Protein AF-A0A1T3VSG7-F1 (afdb_monomer_lite)

Organism: NCBI:txid1801

Structure (mmCIF, N/CA/C/O backbone):
data_AF-A0A1T3VSG7-F1
#
_entry.id   AF-A0A1T3VSG7-F1
#
loop_
_atom_site.group_PDB
_atom_site.id
_atom_site.type_symbol
_atom_site.label_atom_id
_atom_site.label_alt_id
_atom_site.label_comp_id
_atom_site.label_asym_id
_atom_site.label_entity_id
_atom_site.label_seq_id
_atom_site.pdbx_PDB_ins_code
_atom_site.Cartn_x
_atom_site.Cartn_y
_atom_site.Cartn_z
_atom_site.occupancy
_atom_site.B_iso_or_equiv
_atom_site.auth_seq_id
_atom_site.auth_comp_id
_atom_site.auth_asym_id
_atom_site.auth_atom_id
_atom_site.pdbx_PDB_model_num
ATOM 1 N N . LEU A 1 1 ? -24.287 -5.462 -51.727 1.00 83.75 1 LEU A N 1
ATOM 2 C CA . LEU A 1 1 ? -24.317 -4.410 -50.691 1.00 83.75 1 LEU A CA 1
ATOM 3 C C . LEU A 1 1 ? -25.285 -3.334 -51.156 1.00 83.75 1 LEU A C 1
ATOM 5 O O . LEU A 1 1 ? -25.170 -2.923 -52.308 1.00 83.75 1 LEU A O 1
ATOM 9 N N . HIS A 1 2 ? -26.263 -2.947 -50.340 1.00 95.94 2 HIS A N 1
ATOM 10 C CA . HIS A 1 2 ? -27.203 -1.895 -50.719 1.00 95.94 2 HIS A CA 1
ATOM 11 C C . HIS A 1 2 ? -26.493 -0.526 -50.651 1.00 95.94 2 HIS A C 1
ATOM 13 O O . HIS A 1 2 ? -25.650 -0.338 -49.772 1.00 95.94 2 HIS A O 1
ATOM 19 N N . PRO A 1 3 ? -26.792 0.454 -51.526 1.00 96.06 3 PRO A N 1
ATOM 20 C CA . PRO A 1 3 ? -26.130 1.765 -51.487 1.00 96.06 3 PRO A CA 1
ATOM 21 C C . PRO A 1 3 ? -26.208 2.480 -50.126 1.00 96.06 3 PRO A C 1
ATOM 23 O O . PRO A 1 3 ? -25.284 3.202 -49.760 1.00 96.06 3 PRO A O 1
ATOM 26 N N . ALA A 1 4 ? -27.272 2.243 -49.351 1.00 96.25 4 ALA A N 1
ATOM 27 C CA . ALA A 1 4 ? -27.427 2.793 -48.000 1.00 96.25 4 ALA A CA 1
ATOM 28 C C . ALA A 1 4 ? -26.532 2.123 -46.934 1.00 96.25 4 ALA A C 1
ATOM 30 O O . ALA A 1 4 ? -26.284 2.725 -45.891 1.00 96.25 4 ALA A O 1
ATOM 31 N N . ASP A 1 5 ? -26.008 0.920 -47.191 1.00 97.62 5 ASP A N 1
ATOM 32 C CA . ASP A 1 5 ? -25.156 0.198 -46.234 1.00 97.62 5 ASP A CA 1
ATOM 33 C C . ASP A 1 5 ? -23.711 0.731 -46.239 1.00 97.62 5 ASP A C 1
ATOM 35 O O . ASP A 1 5 ? -22.979 0.567 -45.263 1.00 97.62 5 ASP A O 1
ATOM 39 N N . VAL A 1 6 ? -23.281 1.390 -47.325 1.00 96.62 6 VAL A N 1
ATOM 40 C CA . VAL A 1 6 ? -21.904 1.900 -47.479 1.00 96.62 6 VAL A CA 1
ATOM 41 C C . VAL A 1 6 ? -21.578 3.010 -46.458 1.00 96.62 6 VAL A C 1
ATOM 43 O O . VAL A 1 6 ? -20.556 2.901 -45.768 1.00 96.62 6 VAL A O 1
ATOM 46 N N . PRO A 1 7 ? -22.419 4.056 -46.278 1.00 95.62 7 PRO A N 1
ATOM 47 C CA . PRO A 1 7 ? -22.200 5.063 -45.238 1.00 95.62 7 PRO A CA 1
ATOM 48 C C . PRO A 1 7 ? -22.329 4.494 -43.825 1.00 95.62 7 PRO A C 1
ATOM 50 O O . PRO A 1 7 ? -21.590 4.917 -42.936 1.00 95.62 7 PRO A O 1
ATOM 53 N N . PHE A 1 8 ? -23.228 3.526 -43.618 1.00 97.38 8 PHE A N 1
ATOM 54 C CA . PHE A 1 8 ? -23.375 2.844 -42.334 1.00 97.38 8 PHE A CA 1
ATOM 55 C C . PHE A 1 8 ? -22.079 2.123 -41.941 1.00 97.38 8 PHE A C 1
ATOM 57 O O . PHE A 1 8 ? -21.540 2.397 -40.872 1.00 97.38 8 PHE A O 1
ATOM 64 N N . PHE A 1 9 ? -21.517 1.291 -42.826 1.00 97.56 9 PHE A N 1
ATOM 65 C CA . PHE A 1 9 ? -20.251 0.591 -42.579 1.00 97.56 9 PHE A CA 1
ATOM 66 C C . PHE A 1 9 ? -19.097 1.562 -42.299 1.00 97.56 9 PHE A C 1
ATOM 68 O O . PHE A 1 9 ? -18.376 1.411 -41.316 1.00 97.56 9 PHE A O 1
ATOM 75 N N . THR A 1 10 ? -18.963 2.612 -43.113 1.00 95.31 10 THR A N 1
ATOM 76 C CA . THR A 1 10 ? -17.926 3.636 -42.907 1.00 95.31 10 THR A CA 1
ATOM 77 C C . THR A 1 10 ? -18.092 4.349 -41.561 1.00 95.31 10 THR A C 1
ATOM 79 O O . THR A 1 10 ? -17.101 4.677 -40.914 1.00 95.31 10 THR A O 1
ATOM 82 N N . THR A 1 11 ? -19.332 4.579 -41.120 1.00 96.06 11 THR A N 1
ATOM 83 C CA . THR A 1 11 ? -19.634 5.179 -39.811 1.00 96.06 11 THR A CA 1
ATOM 84 C C . THR A 1 11 ? -19.302 4.223 -38.670 1.00 96.06 11 THR A C 1
ATOM 86 O O . THR A 1 11 ? -18.709 4.654 -37.686 1.00 96.06 11 THR A O 1
ATOM 89 N N . LEU A 1 12 ? -19.591 2.929 -38.830 1.00 97.12 12 LEU A N 1
ATOM 90 C CA . LEU A 1 12 ? -19.218 1.888 -37.872 1.00 97.12 12 LEU A CA 1
ATOM 91 C C . LEU A 1 12 ? -17.694 1.806 -37.694 1.00 97.12 12 LEU A C 1
ATOM 93 O O . LEU A 1 12 ? -17.206 1.725 -36.572 1.00 97.12 12 LEU A O 1
ATOM 97 N N . CYS A 1 13 ? -16.920 1.927 -38.779 1.00 97.25 13 CYS A N 1
ATOM 98 C CA . CYS A 1 13 ? -15.456 2.010 -38.703 1.00 97.25 13 CYS A CA 1
ATOM 99 C C . CYS A 1 13 ? -14.939 3.267 -37.971 1.00 97.25 13 CYS A C 1
ATOM 101 O O . CYS A 1 13 ? -13.760 3.311 -37.624 1.00 97.25 13 CYS A O 1
ATOM 103 N N . LYS A 1 14 ? -15.781 4.294 -37.762 1.00 94.62 14 LYS A N 1
ATOM 104 C CA . LYS A 1 14 ? -15.458 5.524 -37.009 1.00 94.62 14 LYS A CA 1
ATOM 105 C C . LYS A 1 14 ? -15.924 5.482 -35.548 1.00 94.62 14 LYS A C 1
ATOM 107 O O . LYS A 1 14 ? -15.628 6.424 -34.813 1.00 94.62 14 LYS A O 1
ATOM 112 N N . THR A 1 15 ? -16.677 4.462 -35.130 1.00 95.69 15 THR A N 1
ATOM 113 C CA . THR A 1 15 ? -17.198 4.353 -33.760 1.00 95.69 15 THR A CA 1
ATOM 114 C C . THR A 1 15 ? -16.042 4.282 -32.744 1.00 95.69 15 THR A C 1
ATOM 116 O O . THR A 1 15 ? -15.017 3.670 -33.049 1.00 95.69 15 THR A O 1
ATOM 119 N N . PRO A 1 16 ? -16.163 4.904 -31.552 1.00 94.19 16 PRO A N 1
ATOM 120 C CA . PRO A 1 16 ? -15.128 4.841 -30.520 1.00 94.19 16 PRO A CA 1
ATOM 121 C C . PRO A 1 16 ? -14.727 3.400 -30.171 1.00 94.19 16 PRO A C 1
ATOM 123 O O . PRO A 1 16 ? -15.585 2.553 -29.935 1.00 94.19 16 PRO A O 1
ATOM 126 N N . GLY A 1 17 ? -13.422 3.131 -30.136 1.00 94.88 17 GLY A N 1
ATOM 127 C CA . GLY A 1 17 ? -12.854 1.803 -29.904 1.00 94.88 17 GLY A CA 1
ATOM 128 C C . GLY A 1 17 ? -11.454 1.680 -30.508 1.00 94.88 17 GLY A C 1
ATOM 129 O O . GLY A 1 17 ? -10.842 2.685 -30.881 1.00 94.88 17 GLY A O 1
ATOM 130 N N . LYS A 1 18 ? -10.947 0.446 -30.626 1.00 96.19 18 LYS A N 1
ATOM 131 C CA . LYS A 1 18 ? -9.700 0.184 -31.360 1.00 96.19 18 LYS A CA 1
ATOM 132 C C . LYS A 1 18 ? -9.927 0.443 -32.861 1.00 96.19 18 LYS A C 1
ATOM 134 O O . LYS A 1 18 ? -10.884 -0.109 -33.409 1.00 96.19 18 LYS A O 1
ATOM 139 N N . PRO A 1 19 ? -9.082 1.244 -33.537 1.00 96.75 19 PRO A N 1
ATOM 140 C CA . PRO A 1 19 ? -9.225 1.504 -34.967 1.00 96.75 19 PRO A CA 1
ATOM 141 C C . PRO A 1 19 ? -9.235 0.228 -35.819 1.00 96.75 19 PRO A C 1
ATOM 143 O O . PRO A 1 19 ? -8.577 -0.765 -35.500 1.00 96.75 19 PRO A O 1
ATOM 146 N N . VAL A 1 20 ? -9.982 0.261 -36.927 1.00 97.38 20 VAL A N 1
ATOM 147 C CA . VAL A 1 20 ? -10.035 -0.852 -37.883 1.00 97.38 20 VAL A CA 1
ATOM 148 C C . VAL A 1 20 ? -8.676 -1.084 -38.552 1.00 97.38 20 VAL A C 1
ATOM 150 O O . VAL A 1 20 ? -7.924 -0.153 -38.816 1.00 97.38 20 VAL A O 1
ATOM 153 N N . ASN A 1 21 ? -8.378 -2.340 -38.880 1.00 97.56 21 ASN A N 1
ATOM 154 C CA . ASN A 1 21 ? -7.089 -2.767 -39.439 1.00 97.56 21 ASN A CA 1
ATOM 155 C C . ASN A 1 21 ? -6.998 -2.615 -40.979 1.00 97.56 21 ASN A C 1
ATOM 157 O O . ASN A 1 21 ? -6.275 -3.352 -41.644 1.00 97.56 21 ASN A O 1
ATOM 161 N N . PHE A 1 22 ? -7.791 -1.722 -41.570 1.00 97.62 22 PHE A N 1
ATOM 162 C CA . PHE A 1 22 ? -7.835 -1.470 -43.012 1.00 97.62 22 PHE A CA 1
ATOM 163 C C . PHE A 1 22 ? -8.342 -0.053 -43.292 1.00 97.62 22 PHE A C 1
ATOM 165 O O . PHE A 1 22 ? -8.931 0.590 -42.427 1.00 97.62 22 PHE A O 1
ATOM 172 N N . VAL A 1 23 ? -8.147 0.430 -44.520 1.00 98.00 23 VAL A N 1
ATOM 173 C CA . VAL A 1 23 ? -8.688 1.718 -44.974 1.00 98.00 23 VAL A CA 1
ATOM 174 C C . VAL A 1 23 ? -10.065 1.477 -45.607 1.00 98.00 23 VAL A C 1
ATOM 176 O O . VAL A 1 23 ? -10.121 0.895 -46.691 1.00 98.00 23 VAL A O 1
ATOM 179 N N . PRO A 1 24 ? -11.181 1.884 -44.964 1.00 97.25 24 PRO A N 1
ATOM 180 C CA . PRO A 1 24 ? -12.526 1.579 -45.463 1.00 97.25 24 PRO A CA 1
ATOM 181 C C . PRO A 1 24 ? -12.918 2.423 -46.683 1.00 97.25 24 PRO A C 1
ATOM 183 O O . PRO A 1 24 ? -13.755 2.004 -47.479 1.00 97.25 24 PRO A O 1
ATOM 186 N N . VAL A 1 25 ? -12.335 3.618 -46.826 1.00 97.25 25 VAL A N 1
ATOM 187 C CA . VAL A 1 25 ? -12.648 4.576 -47.891 1.00 97.25 25 VAL A CA 1
ATOM 188 C C . VAL A 1 25 ? -11.420 5.420 -48.234 1.00 97.25 25 VAL A C 1
ATOM 190 O O . VAL A 1 25 ? -10.634 5.780 -47.358 1.00 97.25 25 VAL A O 1
ATOM 193 N N . ILE A 1 26 ? -11.261 5.751 -49.516 1.00 97.88 26 ILE A N 1
ATOM 194 C CA . ILE A 1 26 ? -10.290 6.745 -49.980 1.00 97.88 26 ILE A CA 1
ATOM 195 C C . ILE A 1 26 ? -11.011 8.093 -50.045 1.00 97.88 26 ILE A C 1
ATOM 197 O O . ILE A 1 26 ? -11.773 8.358 -50.972 1.00 97.88 26 ILE A O 1
ATOM 201 N N . ASP A 1 27 ? -10.792 8.932 -49.037 1.00 96.44 27 ASP A N 1
ATOM 202 C CA . ASP A 1 27 ? -11.373 10.269 -48.918 1.00 96.44 27 ASP A CA 1
ATOM 203 C C . ASP A 1 27 ? -10.331 11.285 -48.406 1.00 96.44 27 ASP A C 1
ATOM 205 O O . ASP A 1 27 ? -9.131 11.004 -48.329 1.00 96.44 27 ASP A O 1
ATOM 209 N N . LYS A 1 28 ? -10.785 12.489 -48.039 1.00 97.31 28 LYS A N 1
ATOM 210 C CA . LYS A 1 28 ? -9.932 13.533 -47.445 1.00 97.31 28 LYS A CA 1
ATOM 211 C C . LYS A 1 28 ? -9.238 13.099 -46.142 1.00 97.31 28 LYS A C 1
ATOM 213 O O . LYS A 1 28 ? -8.249 13.717 -45.757 1.00 97.31 28 LYS A O 1
ATOM 218 N N . ASP A 1 29 ? -9.728 12.043 -45.491 1.00 96.19 29 ASP A N 1
ATOM 219 C CA . ASP A 1 29 ? -9.225 11.512 -44.227 1.00 96.19 29 ASP A CA 1
ATOM 220 C C . ASP A 1 29 ? -8.313 10.282 -44.433 1.00 96.19 29 ASP A C 1
ATOM 222 O O . ASP A 1 29 ? -7.875 9.680 -43.455 1.00 96.19 29 ASP A O 1
ATOM 226 N N . VAL A 1 30 ? -7.948 9.913 -45.671 1.00 97.31 30 VAL A N 1
ATOM 227 C CA . VAL A 1 30 ? -7.138 8.709 -45.977 1.00 97.31 30 VAL A CA 1
ATOM 228 C C . VAL A 1 30 ? -5.843 8.605 -45.161 1.00 97.31 30 VAL A C 1
ATOM 230 O O . VAL A 1 30 ? -5.485 7.527 -44.688 1.00 97.31 30 VAL A O 1
ATOM 233 N N . ARG A 1 31 ? -5.157 9.729 -44.910 1.00 97.50 31 ARG A N 1
ATOM 234 C CA . ARG A 1 31 ? -3.959 9.754 -44.053 1.00 97.50 31 ARG A CA 1
ATOM 235 C C . ARG A 1 31 ? -4.292 9.368 -42.614 1.00 97.50 31 ARG A C 1
ATOM 237 O O . ARG A 1 31 ? -3.507 8.664 -41.986 1.00 97.50 31 ARG A O 1
ATOM 244 N N . ARG A 1 32 ? -5.421 9.854 -42.092 1.00 95.62 32 ARG A N 1
ATOM 245 C CA . ARG A 1 32 ? -5.896 9.537 -40.744 1.00 95.62 32 ARG A CA 1
ATOM 246 C C . ARG A 1 32 ? -6.232 8.055 -40.653 1.00 95.62 32 ARG A C 1
ATOM 248 O O . ARG A 1 32 ? -5.773 7.418 -39.720 1.00 95.62 32 ARG A O 1
ATOM 255 N N . TRP A 1 33 ? -6.940 7.509 -41.639 1.00 97.25 33 TRP A N 1
ATOM 256 C CA . TRP A 1 33 ? -7.240 6.079 -41.705 1.00 97.25 33 TRP A CA 1
ATOM 257 C C . TRP A 1 33 ? -5.981 5.214 -41.710 1.00 97.25 33 TRP A C 1
ATOM 259 O O . TRP A 1 33 ? -5.875 4.287 -40.919 1.00 97.25 33 TRP A O 1
ATOM 269 N N . TRP A 1 34 ? -5.008 5.552 -42.555 1.00 97.44 34 TRP A N 1
ATOM 270 C CA . TRP A 1 34 ? -3.779 4.774 -42.700 1.00 97.44 34 TRP A CA 1
ATOM 271 C C . TRP A 1 34 ? -2.850 4.846 -41.480 1.00 97.44 34 TRP A C 1
ATOM 273 O O . TRP A 1 34 ? -2.226 3.858 -41.112 1.00 97.44 34 TRP A O 1
ATOM 283 N N . ARG A 1 35 ? -2.704 6.028 -40.867 1.00 96.81 35 ARG A N 1
ATOM 284 C CA . ARG A 1 35 ? -1.766 6.249 -39.748 1.00 96.81 35 ARG A CA 1
ATOM 285 C C . ARG A 1 35 ? -2.369 5.960 -38.371 1.00 96.81 35 ARG A C 1
ATOM 287 O O . ARG A 1 35 ? -1.642 6.022 -37.385 1.00 96.81 35 ARG A O 1
ATOM 294 N N . SER A 1 36 ? -3.672 5.707 -38.283 1.00 95.50 36 SER A N 1
ATOM 295 C CA . SER A 1 36 ? -4.339 5.438 -37.010 1.00 95.50 36 SER A CA 1
ATOM 296 C C . SER A 1 36 ? -3.917 4.074 -36.461 1.00 95.50 36 SER A C 1
ATOM 298 O O . SER A 1 36 ? -4.140 3.064 -37.115 1.00 95.50 36 SER A O 1
ATOM 300 N N . ASP A 1 37 ? -3.348 4.054 -35.252 1.00 96.38 37 ASP A N 1
ATOM 301 C CA . ASP A 1 37 ? -2.970 2.832 -34.515 1.00 96.38 37 ASP A CA 1
ATOM 302 C C . ASP A 1 37 ? -2.116 1.835 -35.335 1.00 96.38 37 ASP A C 1
ATOM 304 O O . ASP A 1 37 ? -2.392 0.637 -35.420 1.00 96.38 37 ASP A O 1
ATOM 308 N N . SER A 1 38 ? -1.068 2.353 -35.984 1.00 97.25 38 SER A N 1
ATOM 309 C CA . SER A 1 38 ? -0.221 1.601 -36.923 1.00 97.25 38 SER A CA 1
ATOM 310 C C . SER A 1 38 ? 1.052 0.997 -36.305 1.00 97.25 38 SER A C 1
ATOM 312 O O . SER A 1 38 ? 1.996 0.735 -37.048 1.00 97.25 38 SER A O 1
ATOM 314 N N . LEU A 1 39 ? 1.143 0.874 -34.972 1.00 97.94 39 LEU A N 1
ATOM 315 C CA . LEU A 1 39 ? 2.386 0.471 -34.281 1.00 97.94 39 LEU A CA 1
ATOM 316 C C . LEU A 1 39 ? 2.362 -0.945 -33.702 1.00 97.94 39 LEU A C 1
ATOM 318 O O . LEU A 1 39 ? 3.387 -1.621 -33.698 1.00 97.94 39 LEU A O 1
ATOM 322 N N . TRP A 1 40 ? 1.211 -1.418 -33.225 1.00 97.62 40 TRP A N 1
ATOM 323 C CA . TRP A 1 40 ? 1.122 -2.714 -32.542 1.00 97.62 40 TRP A CA 1
ATOM 324 C C . TRP A 1 40 ? 1.414 -3.901 -33.474 1.00 97.62 40 TRP A C 1
ATOM 326 O O . TRP A 1 40 ? 1.799 -4.970 -33.010 1.00 97.62 40 TRP A O 1
ATOM 336 N N . GLN A 1 41 ? 1.264 -3.719 -34.788 1.00 98.00 41 GLN A N 1
ATOM 337 C CA . GLN A 1 41 ? 1.479 -4.751 -35.801 1.00 98.00 41 GLN A CA 1
ATOM 338 C C . GLN A 1 41 ? 2.936 -5.234 -35.840 1.00 98.00 41 GLN A C 1
ATOM 340 O O . GLN A 1 41 ? 3.175 -6.380 -36.199 1.00 98.00 41 GLN A O 1
ATOM 345 N N . ALA A 1 42 ? 3.903 -4.402 -35.434 1.00 97.81 42 ALA A N 1
ATOM 346 C CA . ALA A 1 42 ? 5.313 -4.794 -35.360 1.00 97.81 42 ALA A CA 1
ATOM 347 C C . ALA A 1 42 ? 5.596 -5.860 -34.279 1.00 97.81 42 ALA A C 1
ATOM 349 O O . ALA A 1 42 ? 6.675 -6.443 -34.269 1.00 97.81 42 ALA A O 1
ATOM 350 N N . HIS A 1 43 ? 4.636 -6.119 -33.383 1.00 97.44 43 HIS A N 1
ATOM 351 C CA . HIS A 1 43 ? 4.734 -7.102 -32.300 1.00 97.44 43 HIS A CA 1
ATOM 352 C C . HIS A 1 43 ? 3.953 -8.397 -32.603 1.00 97.44 43 HIS A C 1
ATOM 354 O O . HIS A 1 43 ? 3.857 -9.269 -31.743 1.00 97.44 43 HIS A O 1
ATOM 360 N N . ASP A 1 44 ? 3.369 -8.530 -33.799 1.00 97.19 44 ASP A N 1
ATOM 361 C CA . ASP A 1 44 ? 2.550 -9.678 -34.195 1.00 97.19 44 ASP A CA 1
ATOM 362 C C . ASP A 1 44 ? 3.166 -10.376 -35.417 1.00 97.19 44 ASP A C 1
ATOM 364 O O . ASP A 1 44 ? 3.244 -9.812 -36.510 1.00 97.19 44 ASP A O 1
ATOM 368 N N . ALA A 1 45 ? 3.577 -11.634 -35.235 1.00 96.31 45 ALA A N 1
ATOM 369 C CA . ALA A 1 45 ? 4.279 -12.432 -36.242 1.00 96.31 45 ALA A CA 1
ATOM 370 C C . ALA A 1 45 ? 3.451 -12.736 -37.506 1.00 96.31 45 ALA A C 1
ATOM 372 O O . ALA A 1 45 ? 3.987 -13.263 -38.480 1.00 96.31 45 ALA A O 1
ATOM 373 N N . ARG A 1 46 ? 2.146 -12.430 -37.517 1.00 97.25 46 ARG A N 1
ATOM 374 C CA . ARG A 1 46 ? 1.282 -12.663 -38.685 1.00 97.25 46 ARG A CA 1
ATOM 375 C C . ARG A 1 46 ? 1.542 -11.714 -39.861 1.00 97.25 46 ARG A C 1
ATOM 377 O O . ARG A 1 46 ? 1.086 -12.001 -40.966 1.00 97.25 46 ARG A O 1
ATOM 384 N N . TYR A 1 47 ? 2.200 -10.577 -39.630 1.00 97.31 47 TYR A N 1
ATOM 385 C CA . TYR A 1 47 ? 2.541 -9.605 -40.671 1.00 97.31 47 TYR A CA 1
ATOM 386 C C . TYR A 1 47 ? 3.991 -9.763 -41.118 1.00 97.31 47 TYR A C 1
ATOM 388 O O . TYR A 1 47 ? 4.871 -10.088 -40.324 1.00 97.31 47 TYR A O 1
ATOM 396 N N . THR A 1 48 ? 4.270 -9.468 -42.387 1.00 97.69 48 THR A N 1
ATOM 397 C CA . THR A 1 48 ? 5.660 -9.366 -42.850 1.00 97.69 48 THR A CA 1
ATOM 398 C C . THR A 1 48 ? 6.271 -8.038 -42.403 1.00 97.69 48 THR A C 1
ATOM 400 O O . THR A 1 48 ? 5.565 -7.028 -42.371 1.00 97.69 48 THR A O 1
ATOM 403 N N . ALA A 1 49 ? 7.587 -7.996 -42.173 1.00 97.00 49 ALA A N 1
ATOM 404 C CA . ALA A 1 49 ? 8.294 -6.774 -41.772 1.00 97.00 49 ALA A CA 1
ATOM 405 C C . ALA A 1 49 ? 8.090 -5.587 -42.743 1.00 97.00 49 ALA A C 1
ATOM 407 O O . ALA A 1 49 ? 8.019 -4.444 -42.302 1.00 97.00 49 ALA A O 1
ATOM 408 N N . ASP A 1 50 ? 7.895 -5.851 -44.041 1.00 97.81 50 ASP A N 1
ATOM 409 C CA . ASP A 1 50 ? 7.690 -4.813 -45.068 1.00 97.81 50 ASP A CA 1
ATOM 410 C C . ASP A 1 50 ? 6.286 -4.177 -45.051 1.00 97.81 50 ASP A C 1
ATOM 412 O O . ASP A 1 50 ? 6.033 -3.188 -45.739 1.00 97.81 50 ASP A O 1
ATOM 416 N N . GLN A 1 51 ? 5.348 -4.741 -44.285 1.00 96.38 51 GLN A N 1
ATOM 417 C CA . GLN A 1 51 ? 3.963 -4.260 -44.194 1.00 96.38 51 GLN A CA 1
ATOM 418 C C . GLN A 1 51 ? 3.722 -3.348 -42.989 1.00 96.38 51 GLN A C 1
ATOM 420 O O . GLN A 1 51 ? 2.673 -2.706 -42.911 1.00 96.38 51 GLN A O 1
ATOM 425 N N . VAL A 1 52 ? 4.650 -3.311 -42.033 1.00 97.94 52 VAL A N 1
ATOM 426 C CA . VAL A 1 52 ? 4.437 -2.684 -40.726 1.00 97.94 52 VAL A CA 1
ATOM 427 C C . VAL A 1 52 ? 5.240 -1.398 -40.580 1.00 97.94 52 VAL A C 1
ATOM 429 O O . VAL A 1 52 ? 6.299 -1.218 -41.176 1.00 97.94 52 VAL A O 1
ATOM 432 N N . CYS A 1 53 ? 4.731 -0.472 -39.768 1.00 97.94 53 CYS A N 1
ATOM 433 C CA . CYS A 1 53 ? 5.488 0.716 -39.394 1.00 97.94 53 CYS A CA 1
ATOM 434 C C . CYS A 1 53 ? 6.360 0.398 -38.171 1.00 97.94 53 CYS A C 1
ATOM 436 O O . CYS A 1 53 ? 5.834 0.080 -37.108 1.00 97.94 53 CYS A O 1
ATOM 438 N N . VAL A 1 54 ? 7.678 0.550 -38.306 1.00 97.75 54 VAL A N 1
ATOM 439 C CA . VAL A 1 54 ? 8.659 0.462 -37.209 1.00 97.75 54 VAL A CA 1
ATOM 440 C C . VAL A 1 54 ? 9.325 1.830 -37.044 1.00 97.75 54 VAL A C 1
ATOM 442 O O . VAL A 1 54 ? 9.521 2.540 -38.032 1.00 97.75 54 VAL A O 1
ATOM 445 N N . ILE A 1 55 ? 9.661 2.227 -35.811 1.00 97.38 55 ILE A N 1
ATOM 446 C CA . ILE A 1 55 ? 10.211 3.561 -35.508 1.00 97.38 55 ILE A CA 1
ATOM 447 C C . ILE A 1 55 ? 11.612 3.449 -34.871 1.00 97.38 55 ILE A C 1
ATOM 449 O O . ILE A 1 55 ? 11.750 3.636 -33.663 1.00 97.38 55 ILE A O 1
ATOM 453 N N . PRO A 1 56 ? 12.670 3.136 -35.643 1.00 97.56 56 PRO A N 1
ATOM 454 C CA . PRO A 1 56 ? 14.035 3.166 -35.128 1.00 97.56 56 PRO A CA 1
ATOM 455 C C . PRO A 1 56 ? 14.604 4.595 -35.103 1.00 97.56 56 PRO A C 1
ATOM 457 O O . PRO A 1 56 ? 14.218 5.459 -35.894 1.00 97.56 56 PRO A O 1
ATOM 460 N N . GLY A 1 57 ? 15.592 4.833 -34.239 1.00 97.69 57 GLY A N 1
ATOM 461 C CA . GLY A 1 57 ? 16.457 6.013 -34.326 1.00 97.69 57 GLY A CA 1
ATOM 462 C C . GLY A 1 57 ? 17.526 5.834 -35.412 1.00 97.69 57 GLY A C 1
ATOM 463 O O . GLY A 1 57 ? 18.171 4.789 -35.476 1.00 97.69 57 GLY A O 1
ATOM 464 N N . THR A 1 58 ? 17.752 6.855 -36.245 1.00 97.94 58 THR A N 1
ATOM 465 C CA . THR A 1 58 ? 18.641 6.776 -37.425 1.00 97.94 58 THR A CA 1
ATOM 466 C C . THR A 1 58 ? 20.096 6.460 -37.086 1.00 97.94 58 THR A C 1
ATOM 468 O O . THR A 1 58 ? 20.725 5.682 -37.793 1.00 97.94 58 THR A O 1
ATOM 471 N N . ALA A 1 59 ? 20.634 7.038 -36.011 1.00 97.94 59 ALA A N 1
ATOM 472 C CA . ALA A 1 59 ? 21.991 6.741 -35.550 1.00 97.94 59 ALA A CA 1
ATOM 473 C C . ALA A 1 59 ? 22.049 5.447 -34.721 1.00 97.94 59 ALA A C 1
ATOM 475 O O . ALA A 1 59 ? 22.994 4.674 -34.846 1.00 97.94 59 ALA A O 1
ATOM 476 N N . ALA A 1 60 ? 21.020 5.194 -33.905 1.00 97.75 60 ALA A N 1
ATOM 477 C CA . ALA A 1 60 ? 20.979 4.053 -32.994 1.00 97.75 60 ALA A CA 1
ATOM 478 C C . ALA A 1 60 ? 21.003 2.709 -33.735 1.00 97.75 60 ALA A C 1
ATOM 480 O O . ALA A 1 60 ? 21.656 1.780 -33.273 1.00 97.75 60 ALA A O 1
ATOM 481 N N . VAL A 1 61 ? 20.356 2.613 -34.905 1.00 97.94 61 VAL A N 1
ATOM 482 C CA . VAL A 1 61 ? 20.288 1.358 -35.674 1.00 97.94 61 VAL A CA 1
ATOM 483 C C . VAL A 1 61 ? 21.667 0.820 -36.067 1.00 97.94 61 VAL A C 1
ATOM 485 O O . VAL A 1 61 ? 21.850 -0.389 -36.113 1.00 97.94 61 VAL A O 1
ATOM 488 N N . ALA A 1 62 ? 22.658 1.694 -36.278 1.00 98.12 62 ALA A N 1
ATOM 489 C CA . ALA A 1 62 ? 24.023 1.270 -36.587 1.00 98.12 62 ALA A CA 1
ATOM 490 C C . ALA A 1 62 ? 24.698 0.539 -35.410 1.00 98.12 62 ALA A C 1
ATOM 492 O O . ALA A 1 62 ? 25.587 -0.279 -35.631 1.00 98.12 62 ALA A O 1
ATOM 493 N N . GLY A 1 63 ? 24.278 0.824 -34.172 1.00 97.00 63 GLY A N 1
ATOM 494 C CA . GLY A 1 63 ? 24.774 0.173 -32.957 1.00 97.00 63 GLY A CA 1
ATOM 495 C C . GLY A 1 63 ? 24.016 -1.099 -32.563 1.00 97.00 63 GLY A C 1
ATOM 496 O O . GLY A 1 63 ? 24.463 -1.807 -31.665 1.00 97.00 63 GLY A O 1
ATOM 497 N N . ILE A 1 64 ? 22.888 -1.413 -33.212 1.00 97.81 64 ILE A N 1
ATOM 498 C CA . ILE A 1 64 ? 22.086 -2.610 -32.925 1.00 97.81 64 ILE A CA 1
ATOM 499 C C . ILE A 1 64 ? 22.553 -3.737 -33.848 1.00 97.81 64 ILE A C 1
ATOM 501 O O . ILE A 1 64 ? 22.127 -3.840 -34.996 1.00 97.81 64 ILE A O 1
ATOM 505 N N . THR A 1 65 ? 23.456 -4.580 -33.352 1.00 97.81 65 THR A N 1
ATOM 506 C CA . THR A 1 65 ? 24.117 -5.629 -34.153 1.00 97.81 65 THR A CA 1
ATOM 507 C C . THR A 1 65 ? 23.709 -7.051 -33.776 1.00 97.81 65 THR A C 1
ATOM 509 O O . THR A 1 65 ? 24.007 -7.988 -34.517 1.00 97.81 65 THR A O 1
ATOM 512 N N . ARG A 1 66 ? 23.012 -7.228 -32.649 1.00 97.94 66 ARG A N 1
ATOM 513 C CA . ARG A 1 66 ? 22.552 -8.523 -32.137 1.00 97.94 66 ARG A CA 1
ATOM 514 C C . ARG A 1 66 ? 21.038 -8.515 -31.964 1.00 97.94 66 ARG A C 1
ATOM 516 O O . ARG A 1 66 ? 20.477 -7.585 -31.394 1.00 97.94 66 ARG A O 1
ATOM 523 N N . VAL A 1 67 ? 20.397 -9.567 -32.462 1.00 97.69 67 VAL A N 1
ATOM 524 C CA . VAL A 1 67 ? 18.972 -9.849 -32.251 1.00 97.69 67 VAL A CA 1
ATOM 525 C C . VAL A 1 67 ? 18.798 -10.716 -30.999 1.00 97.69 67 VAL A C 1
ATOM 527 O O . VAL A 1 67 ? 19.694 -11.497 -30.675 1.00 97.69 67 VAL A O 1
ATOM 530 N N . ASP A 1 68 ? 17.676 -10.554 -30.293 1.00 97.50 68 ASP A N 1
ATOM 531 C CA . ASP A 1 68 ? 17.306 -11.316 -29.086 1.00 97.50 68 ASP A CA 1
ATOM 532 C C . ASP A 1 68 ? 18.350 -11.279 -27.950 1.00 97.50 68 ASP A C 1
ATOM 534 O O . ASP A 1 68 ? 18.503 -12.224 -27.175 1.00 97.50 68 ASP A O 1
ATOM 538 N N . GLU A 1 69 ? 19.089 -10.172 -27.838 1.00 98.06 69 GLU A N 1
ATOM 539 C CA . GLU A 1 69 ? 19.977 -9.914 -26.703 1.00 98.06 69 GLU A CA 1
ATOM 540 C C . GLU A 1 69 ? 19.152 -9.653 -25.425 1.00 98.06 69 GLU A C 1
ATOM 542 O O . GLU A 1 69 ? 18.269 -8.788 -25.441 1.00 98.06 69 GLU A O 1
ATOM 547 N N . PRO A 1 70 ? 19.418 -10.358 -24.306 1.00 98.44 70 PRO A N 1
ATOM 548 C CA . PRO A 1 70 ? 18.775 -10.061 -23.031 1.00 98.44 70 PRO A CA 1
ATOM 549 C C . PRO A 1 70 ? 19.017 -8.608 -22.604 1.00 98.44 70 PRO A C 1
ATOM 551 O O . PRO A 1 70 ? 20.148 -8.127 -22.625 1.00 98.44 70 PRO A O 1
ATOM 554 N N . VAL A 1 71 ? 17.966 -7.919 -22.146 1.00 98.38 71 VAL A N 1
ATOM 555 C CA . VAL A 1 71 ? 18.052 -6.496 -21.758 1.00 98.38 71 VAL A CA 1
ATOM 556 C C . VAL A 1 71 ? 19.098 -6.259 -20.664 1.00 98.38 71 VAL A C 1
ATOM 558 O O . VAL A 1 71 ? 19.817 -5.268 -20.730 1.00 98.38 71 VAL A O 1
ATOM 561 N N . GLY A 1 72 ? 19.220 -7.177 -19.697 1.00 97.62 72 GLY A N 1
ATOM 562 C CA . GLY A 1 72 ? 20.259 -7.105 -18.664 1.00 97.62 72 GLY A CA 1
ATOM 563 C C . GLY A 1 72 ? 21.667 -7.119 -19.260 1.00 97.62 72 GLY A C 1
ATOM 564 O O . GLY A 1 72 ? 22.449 -6.226 -18.976 1.00 97.62 72 GLY A O 1
ATOM 565 N N . GLU A 1 73 ? 21.947 -8.041 -20.188 1.00 98.31 73 GLU A N 1
ATOM 566 C CA . GLU A 1 73 ? 23.249 -8.125 -20.866 1.00 98.31 73 GLU A CA 1
ATOM 567 C C . GLU A 1 73 ? 23.562 -6.848 -21.666 1.00 98.31 73 GLU A C 1
ATOM 569 O O . GLU A 1 73 ? 24.682 -6.340 -21.618 1.00 98.31 73 GLU A O 1
ATOM 574 N N . LEU A 1 74 ? 22.567 -6.297 -22.372 1.00 98.38 74 LEU A N 1
ATOM 575 C CA . LEU A 1 74 ? 22.712 -5.044 -23.116 1.00 98.38 74 LEU A CA 1
ATOM 576 C C . LEU A 1 74 ? 23.089 -3.881 -22.189 1.00 98.38 74 LEU A C 1
ATOM 578 O O . LEU A 1 74 ? 24.050 -3.165 -22.472 1.00 98.38 74 LEU A O 1
ATOM 582 N N . LEU A 1 75 ? 22.325 -3.675 -21.113 1.00 98.44 75 LEU A N 1
ATOM 583 C CA . LEU A 1 75 ? 22.533 -2.561 -20.186 1.00 98.44 75 LEU A CA 1
ATOM 584 C C . LEU A 1 75 ? 23.831 -2.724 -19.387 1.00 98.44 75 LEU A C 1
ATOM 586 O O . LEU A 1 75 ? 24.581 -1.755 -19.269 1.00 98.44 75 LEU A O 1
ATOM 590 N N . ASP A 1 76 ? 24.146 -3.943 -18.946 1.00 98.25 76 ASP A N 1
ATOM 591 C CA . ASP A 1 76 ? 25.397 -4.255 -18.251 1.00 98.25 76 ASP A CA 1
ATOM 592 C C . ASP A 1 76 ? 26.607 -4.025 -19.164 1.00 98.25 76 ASP A C 1
ATOM 594 O O . ASP A 1 76 ? 27.619 -3.495 -18.715 1.00 98.25 76 ASP A O 1
ATOM 598 N N . ARG A 1 77 ? 26.511 -4.331 -20.469 1.00 98.19 77 ARG A N 1
ATOM 599 C CA . ARG A 1 77 ? 27.580 -4.018 -21.435 1.00 98.19 77 ARG A CA 1
ATOM 600 C C . ARG A 1 77 ? 27.836 -2.512 -21.537 1.00 98.19 77 ARG A C 1
ATOM 602 O O . ARG A 1 77 ? 28.992 -2.105 -21.636 1.00 98.19 77 ARG A O 1
ATOM 609 N N . PHE A 1 78 ? 26.783 -1.692 -21.531 1.00 98.44 78 PHE A N 1
ATOM 610 C CA . PHE A 1 78 ? 26.926 -0.232 -21.519 1.00 98.44 78 PHE A CA 1
ATOM 611 C C . PHE A 1 78 ? 27.540 0.268 -20.203 1.00 98.44 78 PHE A C 1
ATOM 613 O O . PHE A 1 78 ? 28.462 1.081 -20.249 1.00 98.44 78 PHE A O 1
ATOM 620 N N . GLU A 1 79 ? 27.062 -0.224 -19.053 1.00 98.31 79 GLU A N 1
ATOM 621 C CA . GLU A 1 79 ? 27.592 0.140 -17.728 1.00 98.31 79 GLU A CA 1
ATOM 622 C C . GLU A 1 79 ? 29.076 -0.257 -17.607 1.00 98.31 79 GLU A C 1
ATOM 624 O O . GLU A 1 79 ? 29.910 0.579 -17.261 1.00 98.31 79 GLU A O 1
ATOM 629 N N . GLN A 1 80 ? 29.433 -1.488 -17.989 1.00 98.44 80 GLN A N 1
ATOM 630 C CA . GLN A 1 80 ? 30.799 -2.008 -17.908 1.00 98.44 80 GLN A CA 1
ATOM 631 C C . GLN A 1 80 ? 31.779 -1.226 -18.788 1.00 98.44 80 GLN A C 1
ATOM 633 O O . GLN A 1 80 ? 32.862 -0.884 -18.323 1.00 98.44 80 GLN A O 1
ATOM 638 N N . ALA A 1 81 ? 31.406 -0.890 -20.028 1.00 98.50 81 ALA A N 1
ATOM 639 C CA . ALA A 1 81 ? 32.282 -0.127 -20.918 1.00 98.50 81 ALA A CA 1
ATOM 640 C C . ALA A 1 81 ? 32.622 1.264 -20.347 1.00 98.50 81 ALA A C 1
ATOM 642 O O . ALA A 1 81 ? 33.766 1.708 -20.438 1.00 98.50 81 ALA A O 1
ATOM 643 N N . ALA A 1 82 ? 31.647 1.931 -19.719 1.00 98.44 82 ALA A N 1
ATOM 644 C CA . ALA A 1 82 ? 31.874 3.209 -19.048 1.00 98.44 82 ALA A CA 1
ATOM 645 C C . ALA A 1 82 ? 32.737 3.052 -17.783 1.00 98.44 82 ALA A C 1
ATOM 647 O O . ALA A 1 82 ? 33.618 3.876 -17.534 1.00 98.44 82 ALA A O 1
ATOM 648 N N . ILE A 1 83 ? 32.521 1.987 -16.999 1.00 97.88 83 ILE A N 1
ATOM 649 C CA . ILE A 1 83 ? 33.355 1.664 -15.831 1.00 97.88 83 ILE A CA 1
ATOM 650 C C . ILE A 1 83 ? 34.810 1.443 -16.259 1.00 97.88 83 ILE A C 1
ATOM 652 O O . ILE A 1 83 ? 35.710 2.025 -15.654 1.00 97.88 83 ILE A O 1
ATOM 656 N N . ASP A 1 84 ? 35.044 0.651 -17.306 1.00 98.25 84 ASP A N 1
ATOM 657 C CA . ASP A 1 84 ? 36.385 0.339 -17.806 1.00 98.25 84 ASP A CA 1
ATOM 658 C C . ASP A 1 84 ? 37.134 1.607 -18.239 1.00 98.25 84 ASP A C 1
ATOM 660 O O . ASP A 1 84 ? 38.307 1.776 -17.902 1.00 98.25 84 ASP A O 1
ATOM 664 N N . GLU A 1 85 ? 36.456 2.533 -18.927 1.00 98.38 85 GLU A N 1
ATOM 665 C CA . GLU A 1 85 ? 37.030 3.823 -19.326 1.00 98.38 85 GLU A CA 1
ATOM 666 C C . GLU A 1 85 ? 37.408 4.683 -18.108 1.00 98.38 85 GLU A C 1
ATOM 668 O O . GLU A 1 85 ? 38.521 5.214 -18.030 1.00 98.38 85 GLU A O 1
ATOM 673 N N . VAL A 1 86 ? 36.516 4.780 -17.116 1.00 98.06 86 VAL A N 1
ATOM 674 C CA . VAL A 1 86 ? 36.762 5.555 -15.891 1.00 98.06 86 VAL A CA 1
ATOM 675 C C . VAL A 1 86 ? 37.912 4.953 -15.081 1.00 98.06 86 VAL A C 1
ATOM 677 O O . VAL A 1 86 ? 38.802 5.682 -14.640 1.00 98.06 86 VAL A O 1
ATOM 680 N N . VAL A 1 87 ? 37.964 3.632 -14.931 1.00 97.44 87 VAL A N 1
ATOM 681 C CA . VAL A 1 87 ? 39.060 2.947 -14.231 1.00 97.44 87 VAL A CA 1
ATOM 682 C C . VAL A 1 87 ? 40.383 3.114 -14.983 1.00 97.44 87 VAL A C 1
ATOM 684 O O . VAL A 1 87 ? 41.406 3.410 -14.362 1.00 97.44 87 VAL A O 1
ATOM 687 N N . ALA A 1 88 ? 40.381 3.017 -16.316 1.00 97.38 88 ALA A N 1
ATOM 688 C CA . ALA A 1 88 ? 41.574 3.232 -17.137 1.00 97.38 88 ALA A CA 1
ATOM 689 C C . ALA A 1 88 ? 42.129 4.663 -17.021 1.00 97.38 88 ALA A C 1
ATOM 691 O O . ALA A 1 88 ? 43.334 4.868 -17.176 1.00 97.38 88 ALA A O 1
ATOM 692 N N . SER A 1 89 ? 41.283 5.647 -16.691 1.00 97.62 89 SER A N 1
ATOM 693 C CA . SER A 1 89 ? 41.710 7.027 -16.412 1.00 97.62 89 SER A CA 1
ATOM 694 C C . SER A 1 89 ? 42.426 7.204 -15.059 1.00 97.62 89 SER A C 1
ATOM 696 O O . SER A 1 89 ? 42.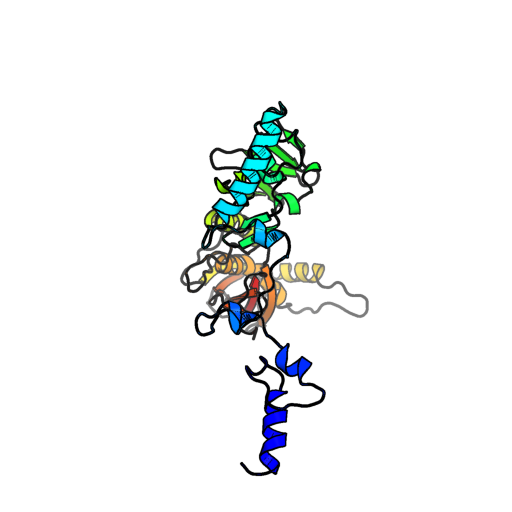933 8.287 -14.765 1.00 97.62 89 SER A O 1
ATOM 698 N N . GLY A 1 90 ? 42.507 6.141 -14.249 1.00 97.00 90 GLY A N 1
ATOM 699 C CA . GLY A 1 90 ? 43.178 6.117 -12.948 1.00 97.00 90 GLY A CA 1
ATOM 700 C C . GLY A 1 90 ? 42.247 6.331 -11.752 1.00 97.00 90 GLY A C 1
ATOM 701 O O . GLY A 1 90 ? 42.733 6.507 -10.635 1.00 97.00 90 GLY A O 1
ATOM 702 N N . ALA A 1 91 ? 40.926 6.325 -11.957 1.00 97.00 91 ALA A N 1
ATOM 703 C CA . ALA A 1 91 ? 39.959 6.373 -10.867 1.00 97.00 91 ALA A CA 1
ATOM 704 C C . ALA A 1 91 ? 39.961 5.061 -10.062 1.00 97.00 91 ALA A C 1
ATOM 706 O O . ALA A 1 91 ? 39.955 3.967 -10.627 1.00 97.00 91 ALA A O 1
ATOM 707 N N . THR A 1 92 ? 39.918 5.173 -8.734 1.00 95.50 92 THR A N 1
ATOM 708 C CA . THR A 1 92 ? 39.876 4.017 -7.827 1.00 95.50 92 THR A CA 1
ATOM 709 C C . THR A 1 92 ? 38.444 3.782 -7.341 1.00 95.50 92 THR A C 1
ATOM 711 O O . THR A 1 92 ? 37.847 4.713 -6.795 1.00 95.50 92 THR A O 1
ATOM 714 N N . PRO A 1 93 ? 37.889 2.562 -7.478 1.00 93.81 93 PRO A N 1
ATOM 715 C CA . PRO A 1 93 ? 36.578 2.230 -6.931 1.00 93.81 93 PRO A CA 1
ATOM 716 C C . PRO A 1 93 ? 36.517 2.440 -5.416 1.00 93.81 93 PRO A C 1
ATOM 718 O O . PRO A 1 93 ? 37.422 2.034 -4.684 1.00 93.81 93 PRO A O 1
ATOM 721 N N . VAL A 1 94 ? 35.424 3.040 -4.945 1.00 91.19 94 VAL A N 1
ATOM 722 C CA . VAL A 1 94 ? 35.154 3.227 -3.516 1.00 91.19 94 VAL A CA 1
ATOM 723 C C . VAL A 1 94 ? 34.148 2.167 -3.066 1.00 91.19 94 VAL A C 1
ATOM 725 O O . VAL A 1 94 ? 33.073 2.073 -3.662 1.00 91.19 94 VAL A O 1
ATOM 728 N N . PRO A 1 95 ? 34.457 1.365 -2.032 1.00 90.44 95 PRO A N 1
ATOM 729 C CA . PRO A 1 95 ? 33.495 0.426 -1.475 1.00 90.44 95 PRO A CA 1
ATOM 730 C C . PRO A 1 95 ? 32.283 1.160 -0.896 1.00 90.44 95 PRO A C 1
ATOM 732 O O . PRO A 1 95 ? 32.425 2.022 -0.030 1.00 90.44 95 PRO A O 1
ATOM 735 N N . VAL A 1 96 ? 31.091 0.778 -1.347 1.00 91.31 96 VAL A N 1
ATOM 736 C CA . VAL A 1 96 ? 29.806 1.269 -0.836 1.00 91.31 96 VAL A CA 1
ATOM 737 C C . VAL A 1 96 ? 28.900 0.088 -0.502 1.00 91.31 96 VAL A C 1
ATOM 739 O O . VAL A 1 96 ? 29.044 -0.995 -1.067 1.00 91.31 96 VAL A O 1
ATOM 742 N N . VAL A 1 97 ? 27.976 0.286 0.439 1.00 89.38 97 VAL A N 1
ATOM 743 C CA . VAL A 1 97 ? 27.072 -0.779 0.912 1.00 89.38 97 VAL A CA 1
ATOM 744 C C . VAL A 1 97 ? 25.897 -0.994 -0.041 1.00 89.38 97 VAL A C 1
ATOM 746 O O . VAL A 1 97 ? 25.423 -2.118 -0.190 1.00 89.38 97 VAL A O 1
ATOM 749 N N . SER A 1 98 ? 25.430 0.065 -0.704 1.00 93.25 98 SER A N 1
ATOM 750 C CA . SER A 1 98 ? 24.373 -0.020 -1.708 1.00 93.25 98 SER A CA 1
ATOM 751 C C . SER A 1 98 ? 24.543 1.054 -2.782 1.00 93.25 98 SER A C 1
ATOM 753 O O . SER A 1 98 ? 25.214 2.060 -2.548 1.00 93.25 98 SER A O 1
ATOM 755 N N . ARG A 1 99 ? 23.917 0.857 -3.951 1.00 92.81 99 ARG A N 1
ATOM 756 C CA . ARG A 1 99 ? 23.893 1.845 -5.046 1.00 92.81 99 ARG A CA 1
ATOM 757 C C . ARG A 1 99 ? 23.245 3.168 -4.627 1.00 92.81 99 ARG A C 1
ATOM 759 O O . ARG A 1 99 ? 23.552 4.203 -5.213 1.00 92.81 99 ARG A O 1
ATOM 766 N N . ARG A 1 100 ? 22.340 3.146 -3.644 1.00 91.00 100 ARG A N 1
ATOM 767 C CA . ARG A 1 100 ? 21.701 4.350 -3.114 1.00 91.00 100 ARG A CA 1
ATOM 768 C C . ARG A 1 100 ? 22.440 4.815 -1.863 1.00 91.00 100 ARG A C 1
ATOM 770 O O . ARG A 1 100 ? 22.533 4.080 -0.887 1.00 91.00 100 ARG A O 1
ATOM 777 N N . GLN A 1 101 ? 22.946 6.039 -1.909 1.00 88.31 101 GLN A N 1
ATOM 778 C CA . GLN A 1 101 ? 23.605 6.682 -0.781 1.00 88.31 101 GLN A CA 1
ATOM 779 C C . GLN A 1 101 ? 23.225 8.162 -0.782 1.00 88.31 101 GLN A C 1
ATOM 781 O O . GLN A 1 101 ? 23.611 8.887 -1.701 1.00 88.31 101 GLN A O 1
ATOM 786 N N . ALA A 1 102 ? 22.427 8.600 0.191 1.00 83.94 102 ALA A N 1
ATOM 787 C CA . ALA A 1 102 ? 22.047 10.007 0.320 1.00 83.94 102 ALA A CA 1
ATOM 788 C C . ALA A 1 102 ? 23.038 10.770 1.207 1.00 83.94 102 ALA A C 1
ATOM 790 O O . ALA A 1 102 ? 23.450 11.872 0.843 1.00 83.94 102 ALA A O 1
ATOM 791 N N . ASP A 1 103 ? 23.463 10.165 2.320 1.00 85.12 103 ASP A N 1
ATOM 792 C CA . ASP A 1 103 ? 24.519 10.693 3.186 1.00 85.12 103 ASP A CA 1
ATOM 793 C C . ASP A 1 103 ? 25.748 9.763 3.181 1.00 85.12 103 ASP A C 1
ATOM 795 O O . ASP A 1 103 ? 25.701 8.669 3.746 1.00 85.12 103 ASP A O 1
ATOM 799 N N . PRO A 1 104 ? 26.880 10.179 2.582 1.00 84.62 104 PRO A N 1
ATOM 800 C CA . PRO A 1 104 ? 28.112 9.396 2.588 1.00 84.62 104 PRO A CA 1
ATOM 801 C C . PRO A 1 104 ? 28.693 9.105 3.978 1.00 84.62 104 PRO A C 1
ATOM 803 O O . PRO A 1 104 ? 29.484 8.171 4.115 1.00 84.62 104 PRO A O 1
ATOM 806 N N . ALA A 1 105 ? 28.341 9.894 4.999 1.00 87.00 105 ALA A N 1
ATOM 807 C CA . ALA A 1 105 ? 28.802 9.686 6.370 1.00 87.00 105 ALA A CA 1
ATOM 808 C C . ALA A 1 105 ? 28.067 8.532 7.071 1.00 87.00 105 ALA A C 1
ATOM 810 O O . ALA A 1 105 ? 28.619 7.916 7.990 1.00 87.00 105 ALA A O 1
ATOM 811 N N . VAL A 1 106 ? 26.850 8.211 6.623 1.00 89.69 106 VAL A N 1
ATOM 812 C CA . VAL A 1 106 ? 26.034 7.128 7.169 1.00 89.69 106 VAL A CA 1
ATOM 813 C C . VAL A 1 106 ? 26.181 5.899 6.281 1.00 89.69 106 VAL A C 1
ATOM 815 O O . VAL A 1 106 ? 25.916 5.917 5.083 1.00 89.69 106 VAL A O 1
ATOM 818 N N . THR A 1 107 ? 26.632 4.795 6.869 1.00 90.44 107 THR A N 1
ATOM 819 C CA . THR A 1 107 ? 26.914 3.561 6.121 1.00 90.44 107 THR A CA 1
ATOM 820 C C . THR A 1 107 ? 26.257 2.352 6.775 1.00 90.44 107 THR A C 1
ATOM 822 O O . THR A 1 107 ? 25.632 2.444 7.833 1.00 90.44 107 THR A O 1
ATOM 825 N N . GLY A 1 108 ? 26.382 1.193 6.131 1.00 92.44 108 GLY A N 1
ATOM 826 C CA . GLY A 1 108 ? 25.837 -0.058 6.644 1.00 92.44 108 GLY A CA 1
ATOM 827 C C . GLY A 1 108 ? 24.310 -0.153 6.529 1.00 92.44 108 GLY A C 1
ATOM 828 O O . GLY A 1 108 ? 23.676 0.662 5.858 1.00 92.44 108 GLY A O 1
ATOM 829 N N . PRO A 1 109 ? 23.710 -1.163 7.181 1.00 95.31 109 PRO A N 1
ATOM 830 C CA . PRO A 1 109 ? 22.267 -1.409 7.157 1.00 95.31 109 PRO A CA 1
ATOM 831 C C . PRO A 1 109 ? 21.403 -0.207 7.560 1.00 95.31 109 PRO A C 1
ATOM 833 O O . PRO A 1 109 ? 20.360 0.021 6.952 1.00 95.31 109 PRO A O 1
ATOM 836 N N . ILE A 1 110 ? 21.846 0.579 8.551 1.00 95.88 110 ILE A N 1
ATOM 837 C CA . ILE A 1 110 ? 21.135 1.785 9.002 1.00 95.88 110 ILE A CA 1
ATOM 838 C C . ILE A 1 110 ? 21.055 2.814 7.871 1.00 95.88 110 ILE A C 1
ATOM 840 O O . ILE A 1 110 ? 19.972 3.329 7.610 1.00 95.88 110 ILE A O 1
ATOM 844 N N . GLY A 1 111 ? 22.159 3.050 7.153 1.00 94.94 111 GLY A N 1
ATOM 845 C CA . GLY A 1 111 ? 22.167 3.934 5.984 1.00 94.94 111 GLY A CA 1
ATOM 846 C C . GLY A 1 111 ? 21.230 3.451 4.881 1.00 94.94 111 GLY A C 1
ATOM 847 O O . GLY A 1 111 ? 20.441 4.232 4.367 1.00 94.94 111 GLY A O 1
ATOM 848 N N . VAL A 1 112 ? 21.220 2.146 4.585 1.00 95.75 112 VAL A N 1
ATOM 849 C CA . VAL A 1 112 ? 20.299 1.579 3.582 1.00 95.75 112 VAL A CA 1
ATOM 850 C C . VAL A 1 112 ? 18.839 1.839 3.955 1.00 95.75 112 VAL A C 1
ATOM 852 O O . VAL A 1 112 ? 18.054 2.233 3.093 1.00 95.75 112 VAL A O 1
ATOM 855 N N . VAL A 1 113 ? 18.460 1.648 5.221 1.00 97.00 113 VAL A N 1
ATOM 856 C CA . VAL A 1 113 ? 17.089 1.910 5.685 1.00 97.00 113 VAL A CA 1
ATOM 857 C C . VAL A 1 113 ? 16.757 3.399 5.664 1.00 97.00 113 VAL A C 1
ATOM 859 O O . VAL A 1 113 ? 15.668 3.747 5.221 1.00 97.00 113 VAL A O 1
ATOM 862 N N . LEU A 1 114 ? 17.668 4.266 6.109 1.00 96.62 114 LEU A N 1
ATOM 863 C CA . LEU A 1 114 ? 17.468 5.719 6.099 1.00 96.62 114 LEU A CA 1
ATOM 864 C C . LEU A 1 114 ? 17.416 6.302 4.687 1.00 96.62 114 LEU A C 1
ATOM 866 O O . LEU A 1 114 ? 16.780 7.326 4.486 1.00 96.62 114 LEU A O 1
ATOM 870 N N . ASP A 1 115 ? 18.067 5.675 3.713 1.00 94.94 115 ASP A N 1
ATOM 871 C CA . ASP A 1 115 ? 18.081 6.179 2.344 1.00 94.94 115 ASP A CA 1
ATOM 872 C C . ASP A 1 115 ? 16.918 5.630 1.510 1.00 94.94 115 ASP A C 1
ATOM 874 O O . ASP A 1 115 ? 16.548 6.240 0.501 1.00 94.94 115 ASP A O 1
ATOM 878 N N . SER A 1 116 ? 16.337 4.494 1.906 1.00 95.94 116 SER A N 1
ATOM 879 C CA . SER A 1 116 ? 15.269 3.802 1.177 1.00 95.94 116 SER A CA 1
ATOM 880 C C . SER A 1 116 ? 13.907 4.479 1.381 1.00 95.94 116 SER A C 1
ATOM 882 O O . SER A 1 116 ? 13.334 4.372 2.458 1.00 95.94 116 SER A O 1
ATOM 884 N N . PRO A 1 117 ? 13.307 5.097 0.351 1.00 95.69 117 PRO A N 1
ATOM 885 C CA . PRO A 1 117 ? 12.078 5.871 0.488 1.00 95.69 117 PRO A CA 1
ATOM 886 C C . PRO A 1 117 ? 10.855 4.968 0.624 1.00 95.69 117 PRO A C 1
ATOM 888 O O . PRO A 1 117 ? 9.840 5.388 1.172 1.00 95.69 117 PRO A O 1
ATOM 891 N N . ASP A 1 118 ? 10.976 3.731 0.146 1.00 96.75 118 ASP A N 1
ATOM 892 C CA . ASP A 1 118 ? 9.927 2.734 0.087 1.00 96.75 118 ASP A CA 1
ATOM 893 C C . ASP A 1 118 ? 10.412 1.430 0.721 1.00 96.75 118 ASP A C 1
ATOM 895 O O . ASP A 1 118 ? 11.606 1.116 0.719 1.00 96.75 118 ASP A O 1
ATOM 899 N N . VAL A 1 119 ? 9.459 0.656 1.227 1.00 97.06 119 VAL A N 1
ATOM 900 C CA . VAL A 1 119 ? 9.636 -0.701 1.744 1.00 97.06 119 VAL A CA 1
ATOM 901 C C . VAL A 1 119 ? 8.619 -1.631 1.096 1.00 97.06 119 VAL A C 1
ATOM 903 O O . VAL A 1 119 ? 7.520 -1.212 0.721 1.00 97.06 119 VAL A O 1
ATOM 906 N N . LEU A 1 120 ? 8.958 -2.914 1.000 1.00 96.19 120 LEU A N 1
ATOM 907 C CA . LEU A 1 120 ? 7.978 -3.955 0.720 1.00 96.19 120 LEU A CA 1
ATOM 908 C C . LEU A 1 120 ? 7.321 -4.344 2.044 1.00 96.19 120 LEU A C 1
ATOM 910 O O . LEU A 1 120 ? 7.882 -5.116 2.817 1.00 96.19 120 LEU A O 1
ATOM 914 N N . TRP A 1 121 ? 6.145 -3.797 2.310 1.00 93.88 121 TRP A N 1
ATOM 915 C CA . TRP A 1 121 ? 5.334 -4.111 3.476 1.00 93.88 121 TRP A CA 1
ATOM 916 C C . TRP A 1 121 ? 4.350 -5.223 3.127 1.00 93.88 121 TRP A C 1
ATOM 918 O O . TRP A 1 121 ? 3.401 -4.991 2.374 1.00 93.88 121 TRP A O 1
ATOM 928 N N . ALA A 1 122 ? 4.599 -6.440 3.622 1.00 90.25 122 ALA A N 1
ATOM 929 C CA . ALA A 1 122 ? 3.702 -7.587 3.445 1.00 90.25 122 ALA A CA 1
ATOM 930 C C . ALA A 1 122 ? 3.221 -7.760 1.982 1.00 90.25 122 ALA A C 1
ATOM 932 O O . ALA A 1 122 ? 2.032 -7.903 1.679 1.00 90.25 122 ALA A O 1
ATOM 933 N N . GLY A 1 123 ? 4.182 -7.695 1.053 1.00 88.00 123 GLY A N 1
ATOM 934 C CA . GLY A 1 123 ? 3.962 -7.880 -0.383 1.00 88.00 123 GLY A CA 1
ATOM 935 C C . GLY A 1 123 ? 3.519 -6.634 -1.157 1.00 88.00 123 GLY A C 1
ATOM 936 O O . GLY A 1 123 ? 3.305 -6.736 -2.363 1.00 88.00 123 GLY A O 1
ATOM 937 N N . ARG A 1 124 ? 3.402 -5.461 -0.521 1.00 88.12 124 ARG A N 1
ATOM 938 C CA . ARG A 1 124 ? 3.077 -4.198 -1.203 1.00 88.12 124 ARG A CA 1
ATOM 939 C C . ARG A 1 124 ? 4.142 -3.142 -0.982 1.00 88.12 124 ARG A C 1
ATOM 941 O O . ARG A 1 124 ? 4.684 -3.009 0.107 1.00 88.12 124 ARG A O 1
ATOM 948 N N . THR A 1 125 ? 4.420 -2.367 -2.020 1.00 93.88 125 THR A N 1
ATOM 949 C CA . THR A 1 125 ? 5.266 -1.183 -1.885 1.00 93.88 125 THR A CA 1
ATOM 950 C C . THR A 1 125 ? 4.519 -0.130 -1.076 1.00 93.88 125 THR A C 1
ATOM 952 O O . THR A 1 125 ? 3.405 0.260 -1.429 1.00 93.88 125 THR A O 1
ATOM 955 N N . ALA A 1 126 ? 5.136 0.317 0.010 1.00 92.25 126 ALA A N 1
ATOM 956 C CA . ALA A 1 126 ? 4.653 1.391 0.862 1.00 92.25 126 ALA A CA 1
ATOM 957 C C . ALA A 1 126 ? 5.801 2.358 1.150 1.00 92.25 126 ALA A C 1
ATOM 959 O O . ALA A 1 126 ? 6.964 1.959 1.130 1.00 92.25 126 ALA A O 1
ATOM 960 N N . ILE A 1 127 ? 5.475 3.613 1.464 1.00 94.81 127 ILE A N 1
ATOM 961 C CA . ILE A 1 127 ? 6.485 4.575 1.917 1.00 94.81 127 ILE A CA 1
ATOM 962 C C . ILE A 1 127 ? 7.130 4.019 3.188 1.00 94.81 127 ILE A C 1
ATOM 964 O O . ILE A 1 127 ? 6.426 3.575 4.099 1.00 94.81 127 ILE A O 1
ATOM 968 N N . ASN A 1 128 ? 8.455 4.069 3.258 1.00 96.75 128 ASN A N 1
ATOM 969 C CA . ASN A 1 128 ? 9.207 3.606 4.411 1.00 96.75 128 ASN A CA 1
ATOM 970 C C . ASN A 1 128 ? 8.724 4.323 5.689 1.00 96.75 128 ASN A C 1
ATOM 972 O O . ASN A 1 128 ? 8.757 5.558 5.734 1.00 96.75 128 ASN A O 1
ATOM 976 N N . PRO A 1 129 ? 8.291 3.598 6.742 1.00 95.56 129 PRO A N 1
ATOM 977 C CA . PRO A 1 129 ? 7.824 4.217 7.983 1.00 95.56 129 PRO A CA 1
ATOM 978 C C . PRO A 1 129 ? 8.877 5.132 8.625 1.00 95.56 129 PRO A C 1
ATOM 980 O O . PRO A 1 129 ? 8.520 6.143 9.223 1.00 95.56 129 PRO A O 1
ATOM 983 N N . VAL A 1 130 ? 10.168 4.856 8.418 1.00 97.31 130 VAL A N 1
ATOM 984 C CA . VAL A 1 130 ? 11.272 5.724 8.855 1.00 97.31 130 VAL A CA 1
ATOM 985 C C . VAL A 1 130 ? 11.190 7.107 8.204 1.00 97.31 130 VAL A C 1
ATOM 987 O O . VAL A 1 130 ? 11.287 8.116 8.897 1.00 97.31 130 VAL A O 1
ATOM 990 N N . HIS A 1 131 ? 10.907 7.160 6.898 1.00 96.50 131 HIS A N 1
ATOM 991 C CA . HIS A 1 131 ? 10.713 8.410 6.151 1.00 96.50 131 HIS A CA 1
ATOM 992 C C . HIS A 1 131 ? 9.388 9.104 6.486 1.00 96.50 131 HIS A C 1
ATOM 994 O O . HIS A 1 131 ? 9.264 10.314 6.316 1.00 96.50 131 HIS A O 1
ATOM 1000 N N . ARG A 1 132 ? 8.373 8.349 6.932 1.00 94.75 132 ARG A N 1
ATOM 1001 C CA . ARG A 1 132 ? 7.090 8.911 7.392 1.00 94.75 132 ARG A CA 1
ATOM 1002 C C . ARG A 1 132 ? 7.229 9.612 8.739 1.00 94.75 132 ARG A C 1
ATOM 1004 O O . ARG A 1 132 ? 6.497 10.565 8.983 1.00 94.75 132 ARG A O 1
ATOM 1011 N N . ILE A 1 133 ? 8.137 9.131 9.588 1.00 96.50 133 ILE A N 1
ATOM 1012 C CA . ILE A 1 133 ? 8.448 9.723 10.893 1.00 96.50 133 ILE A CA 1
ATOM 1013 C C . ILE A 1 133 ? 9.275 11.004 10.733 1.00 96.50 133 ILE A C 1
ATOM 1015 O O . ILE A 1 133 ? 8.981 11.991 11.402 1.00 96.50 133 ILE A O 1
ATOM 1019 N N . GLY A 1 134 ? 10.280 10.992 9.855 1.00 95.69 134 GLY A N 1
ATOM 1020 C CA . GLY A 1 134 ? 11.137 12.148 9.601 1.00 95.69 134 GLY A CA 1
ATOM 1021 C C . GLY A 1 134 ? 12.050 11.943 8.397 1.00 95.69 134 GLY A C 1
ATOM 1022 O O . GLY A 1 134 ? 12.317 10.809 7.987 1.00 95.69 134 GLY A O 1
ATOM 1023 N N . ALA A 1 135 ? 12.535 13.039 7.815 1.00 93.75 135 ALA A N 1
ATOM 1024 C CA . ALA A 1 135 ? 13.486 12.976 6.706 1.00 93.75 135 ALA A CA 1
ATOM 1025 C C . ALA A 1 135 ? 14.833 12.372 7.167 1.00 93.75 135 ALA A C 1
ATOM 1027 O O . ALA A 1 135 ? 15.181 12.513 8.337 1.00 93.75 135 ALA A O 1
ATOM 1028 N N . PRO A 1 136 ? 15.649 11.759 6.285 1.00 91.81 136 PRO A N 1
ATOM 1029 C CA . PRO A 1 136 ? 16.866 11.044 6.701 1.00 91.81 136 PRO A CA 1
ATOM 1030 C C . PRO A 1 136 ? 17.843 11.889 7.537 1.00 91.81 136 PRO A C 1
ATOM 1032 O O . PRO A 1 136 ? 18.395 11.401 8.517 1.00 91.81 136 PRO A O 1
ATOM 1035 N N . GLY A 1 137 ? 17.988 13.181 7.218 1.00 91.69 137 GLY A N 1
ATOM 1036 C CA . GLY A 1 137 ? 18.842 14.116 7.966 1.00 91.69 137 GLY A CA 1
ATOM 1037 C C . GLY A 1 137 ? 18.297 14.564 9.331 1.00 91.69 1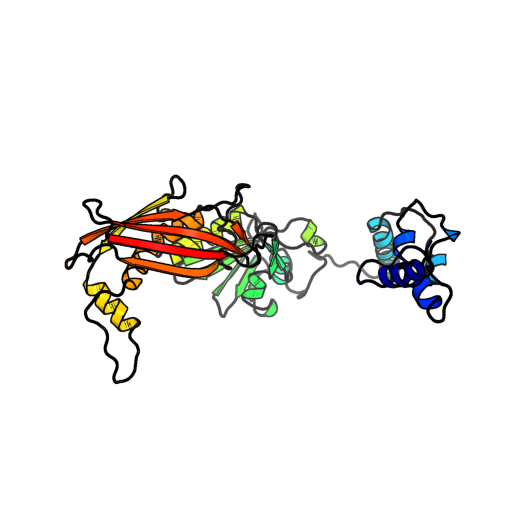37 GLY A C 1
ATOM 1038 O O . GLY A 1 137 ? 18.997 15.256 10.064 1.00 91.69 137 GLY A O 1
ATOM 1039 N N . GLU A 1 138 ? 17.061 14.200 9.683 1.00 95.50 138 GLU A N 1
ATOM 1040 C CA . GLU A 1 138 ? 16.459 14.463 11.001 1.00 95.50 138 GLU A CA 1
ATOM 1041 C C . GLU A 1 138 ? 16.783 13.349 12.011 1.00 95.50 138 GLU A C 1
ATOM 1043 O O . GLU A 1 138 ? 16.558 13.506 13.215 1.00 95.50 138 GLU A O 1
ATOM 1048 N N . TRP A 1 139 ? 17.339 12.229 11.539 1.00 97.31 139 TRP A N 1
ATOM 1049 C CA . TRP A 1 139 ? 17.772 11.113 12.369 1.00 97.31 139 TRP A CA 1
ATOM 1050 C C . TRP A 1 139 ? 19.211 11.311 12.847 1.00 97.31 139 TRP A C 1
ATOM 1052 O O . TRP A 1 139 ? 20.131 11.538 12.064 1.00 97.31 139 TRP A O 1
ATOM 1062 N N . GLN A 1 140 ? 19.428 11.178 14.154 1.00 96.88 140 GLN A N 1
ATOM 1063 C CA . GLN A 1 140 ? 20.758 11.229 14.756 1.00 96.88 140 GLN A CA 1
ATOM 1064 C C . GLN A 1 140 ? 21.354 9.824 14.792 1.00 96.88 140 GLN A C 1
ATOM 1066 O O . GLN A 1 140 ? 20.955 9.002 15.618 1.00 96.88 140 GLN A O 1
ATOM 1071 N N . VAL A 1 141 ? 22.284 9.546 13.879 1.00 96.69 141 VAL A N 1
ATOM 1072 C CA . VAL A 1 141 ? 22.945 8.240 13.753 1.00 96.69 141 VAL A CA 1
ATOM 1073 C C . VAL A 1 141 ? 24.093 8.110 14.753 1.00 96.69 141 VAL A C 1
ATOM 1075 O O . VAL A 1 141 ? 24.961 8.976 14.834 1.00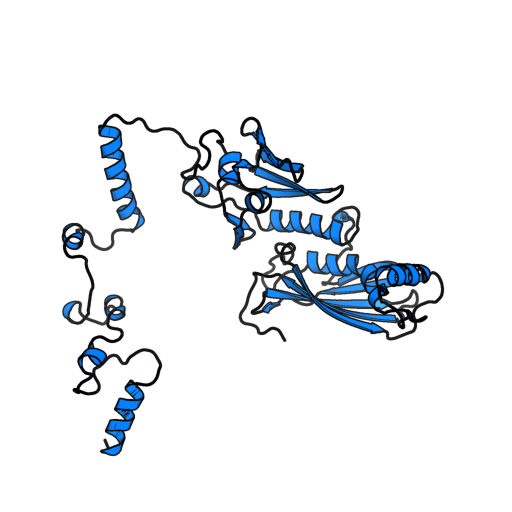 96.69 141 VAL A O 1
ATOM 1078 N N . ASN A 1 142 ? 24.135 6.985 15.468 1.00 94.12 142 ASN A N 1
ATOM 1079 C CA . ASN A 1 142 ? 25.188 6.636 16.416 1.00 94.12 142 ASN A CA 1
ATOM 1080 C C . ASN A 1 142 ? 25.952 5.408 15.908 1.00 94.12 142 ASN A C 1
ATOM 1082 O O . ASN A 1 142 ? 25.400 4.310 15.792 1.00 94.12 142 ASN A O 1
ATOM 1086 N N . GLU A 1 143 ? 27.230 5.612 15.582 1.00 90.00 143 GLU A N 1
ATOM 1087 C CA . GLU A 1 143 ? 28.180 4.561 15.176 1.00 90.00 143 GLU A CA 1
ATOM 1088 C C . GLU A 1 143 ? 27.694 3.649 14.029 1.00 90.00 143 GLU A C 1
ATOM 1090 O O . GLU A 1 143 ? 28.147 2.515 13.904 1.00 90.00 143 GLU A O 1
ATOM 1095 N N . ASN A 1 144 ? 26.757 4.111 13.188 1.00 87.94 144 ASN A N 1
ATOM 1096 C CA . ASN A 1 144 ? 26.095 3.308 12.146 1.00 87.94 144 ASN A CA 1
ATOM 1097 C C . ASN A 1 144 ? 25.437 2.009 12.664 1.00 87.94 144 ASN A C 1
ATOM 1099 O O . ASN A 1 144 ? 25.161 1.088 11.893 1.00 87.94 144 ASN A O 1
ATOM 1103 N N . ARG A 1 145 ? 25.175 1.930 13.974 1.00 93.12 145 ARG A N 1
ATOM 1104 C CA . ARG A 1 145 ? 24.512 0.797 14.636 1.00 93.12 145 ARG A CA 1
ATOM 1105 C C . ARG A 1 145 ? 23.129 1.152 15.153 1.00 93.12 145 A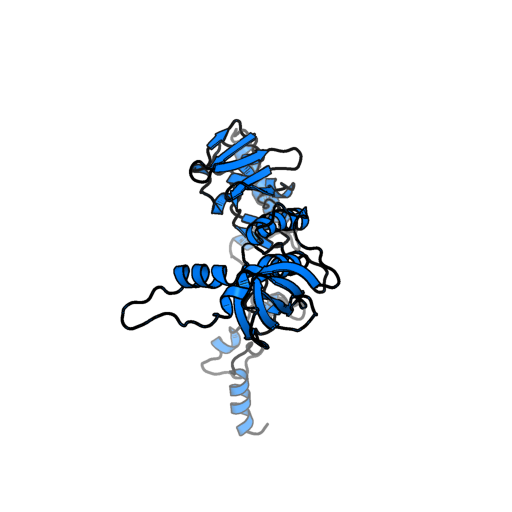RG A C 1
ATOM 1107 O O . ARG A 1 145 ? 22.303 0.260 15.315 1.00 93.12 145 ARG A O 1
ATOM 1114 N N . SER A 1 146 ? 22.872 2.429 15.397 1.00 96.75 146 SER A N 1
ATOM 1115 C CA . SER A 1 146 ? 21.547 2.910 15.755 1.00 96.75 146 SER A CA 1
ATOM 1116 C C . SER A 1 146 ? 21.302 4.316 15.227 1.00 96.75 146 SER A C 1
ATOM 1118 O O . SER A 1 146 ? 22.235 5.019 14.837 1.00 96.75 146 SER A O 1
ATOM 1120 N N . ALA A 1 147 ? 20.042 4.732 15.211 1.00 97.56 147 ALA A N 1
ATOM 1121 C CA . ALA A 1 147 ? 19.658 6.113 14.967 1.00 97.56 147 ALA A CA 1
ATOM 1122 C C . ALA A 1 147 ? 18.457 6.495 15.834 1.00 97.56 147 ALA A C 1
ATOM 1124 O O . ALA A 1 147 ? 17.630 5.646 16.153 1.00 97.56 147 ALA A O 1
ATOM 1125 N N . VAL A 1 148 ? 18.346 7.765 16.217 1.00 98.06 148 VAL A N 1
ATOM 1126 C CA . VAL A 1 148 ? 17.224 8.268 17.025 1.00 98.06 148 VAL A CA 1
ATOM 1127 C C . VAL A 1 148 ? 16.598 9.471 16.339 1.00 98.06 148 VAL A C 1
ATOM 1129 O O . VAL A 1 148 ? 17.315 10.370 15.904 1.00 98.06 148 VAL A O 1
ATOM 1132 N N . HIS A 1 149 ? 15.269 9.508 16.273 1.00 98.12 149 HIS A N 1
ATOM 1133 C CA . HIS A 1 149 ? 14.522 10.672 15.816 1.00 98.12 149 HIS A CA 1
ATOM 1134 C C . HIS A 1 149 ? 14.125 11.552 17.017 1.00 98.12 149 HIS A C 1
ATOM 1136 O O . HIS A 1 149 ? 13.229 11.166 17.779 1.00 98.12 149 HIS A O 1
ATOM 1142 N N . PRO A 1 150 ? 14.752 12.729 17.223 1.00 96.94 150 PRO A N 1
ATOM 1143 C CA . PRO A 1 150 ? 14.669 13.456 18.494 1.00 96.94 150 PRO A CA 1
ATOM 1144 C C . PRO A 1 150 ? 13.267 13.937 18.879 1.00 96.94 150 PRO A C 1
ATOM 1146 O O . PRO A 1 150 ? 12.945 13.979 20.061 1.00 96.94 150 PRO A O 1
ATOM 1149 N N . SER A 1 151 ? 12.436 14.309 17.902 1.00 95.69 151 SER A N 1
ATOM 1150 C CA . SER A 1 151 ? 11.110 14.889 18.162 1.00 95.69 151 SER A CA 1
ATOM 1151 C C . SER A 1 151 ? 10.065 13.845 18.560 1.00 95.69 151 SER A C 1
ATOM 1153 O O . SER A 1 151 ? 9.150 14.156 19.315 1.00 95.69 151 SER A O 1
ATOM 1155 N N . THR A 1 152 ? 10.212 12.608 18.077 1.00 96.00 152 THR A N 1
ATOM 1156 C CA . THR A 1 152 ? 9.273 11.506 18.372 1.00 96.00 152 THR A CA 1
ATOM 1157 C C . THR A 1 152 ? 9.813 10.508 19.388 1.00 96.00 152 THR A C 1
ATOM 1159 O O . THR A 1 152 ? 9.044 9.740 19.944 1.00 96.00 152 THR A O 1
ATOM 1162 N N . GLY A 1 153 ? 11.131 10.463 19.599 1.00 96.25 153 GLY A N 1
ATOM 1163 C CA . GLY A 1 153 ? 11.784 9.425 20.397 1.00 96.25 153 GLY A CA 1
ATOM 1164 C C . GLY A 1 153 ? 11.934 8.070 19.692 1.00 96.25 153 GLY A C 1
ATOM 1165 O O . GLY A 1 153 ? 12.490 7.155 20.299 1.00 96.25 153 GLY A O 1
ATOM 1166 N N . SER A 1 154 ? 11.485 7.938 18.436 1.00 97.94 154 SER A N 1
ATOM 1167 C CA . SER A 1 154 ? 11.623 6.714 17.632 1.00 97.94 154 SER A CA 1
ATOM 1168 C C . SER A 1 154 ? 13.086 6.327 17.429 1.00 97.94 154 SER A C 1
ATOM 1170 O O . SER A 1 154 ? 13.957 7.195 17.319 1.00 97.94 154 SER A O 1
ATOM 1172 N N . ARG A 1 155 ? 13.359 5.023 17.359 1.00 98.06 155 ARG A N 1
ATOM 1173 C CA . ARG A 1 155 ? 14.718 4.472 17.304 1.00 98.06 155 ARG A CA 1
ATOM 1174 C C . ARG A 1 155 ? 14.863 3.465 16.179 1.00 98.06 155 ARG A C 1
ATOM 1176 O O . ARG A 1 155 ? 13.946 2.702 15.911 1.00 98.06 155 ARG A O 1
ATOM 1183 N N . LEU A 1 156 ? 16.033 3.453 15.560 1.00 98.19 156 LEU A N 1
ATOM 1184 C CA . LEU A 1 156 ? 16.501 2.387 14.690 1.00 98.19 156 LEU A CA 1
ATOM 1185 C C . LEU A 1 156 ? 17.650 1.672 15.375 1.00 98.19 156 LEU A C 1
ATOM 1187 O O . LEU A 1 156 ? 18.573 2.329 15.852 1.00 98.19 156 LEU A O 1
ATOM 1191 N N . GLU A 1 157 ? 17.623 0.347 15.375 1.00 97.88 157 GLU A N 1
ATOM 1192 C CA . GLU A 1 157 ? 18.680 -0.476 15.953 1.00 97.88 157 GLU A CA 1
ATOM 1193 C C . GLU A 1 157 ? 19.062 -1.606 15.000 1.00 97.88 157 GLU A C 1
ATOM 1195 O O . GLU A 1 157 ? 18.213 -2.320 14.462 1.00 97.88 157 GLU A O 1
ATOM 1200 N N . LEU A 1 158 ? 20.365 -1.757 14.774 1.00 96.88 158 LEU A N 1
ATOM 1201 C CA . LEU A 1 158 ? 20.919 -2.874 14.027 1.00 96.88 158 LEU A CA 1
ATOM 1202 C C . LEU A 1 158 ? 20.909 -4.132 14.899 1.00 96.88 158 LEU A C 1
ATOM 1204 O O . LEU A 1 158 ? 21.530 -4.177 15.962 1.00 96.88 158 LEU A O 1
ATOM 1208 N N . THR A 1 159 ? 20.261 -5.169 14.389 1.00 93.50 159 THR A N 1
ATOM 1209 C CA . THR A 1 159 ? 20.145 -6.500 14.988 1.00 93.50 159 THR A CA 1
ATOM 1210 C C . THR A 1 159 ? 20.727 -7.555 14.046 1.00 93.50 159 THR A C 1
ATOM 1212 O O . THR A 1 159 ? 21.019 -7.271 12.882 1.00 93.50 159 THR A O 1
ATOM 1215 N N . ASP A 1 160 ? 20.846 -8.798 14.511 1.00 87.50 160 ASP A N 1
ATOM 1216 C CA . ASP A 1 160 ? 21.318 -9.909 13.672 1.00 87.50 160 ASP A CA 1
ATOM 1217 C C . ASP A 1 160 ? 20.363 -10.224 12.504 1.00 87.50 160 ASP A C 1
ATOM 1219 O O . ASP A 1 160 ? 20.784 -10.751 11.477 1.00 87.50 160 ASP A O 1
ATOM 1223 N N . ALA A 1 161 ? 19.078 -9.877 12.642 1.00 83.44 161 ALA A N 1
ATOM 1224 C CA . ALA A 1 161 ? 18.037 -10.136 11.646 1.00 83.44 161 ALA A CA 1
ATOM 1225 C C . ALA A 1 161 ? 17.821 -8.978 10.649 1.00 83.44 161 ALA A C 1
ATOM 1227 O O . ALA A 1 161 ? 17.011 -9.099 9.730 1.00 83.44 161 ALA A O 1
ATOM 1228 N N . GLY A 1 162 ? 18.523 -7.853 10.815 1.00 92.31 162 GLY A N 1
ATOM 1229 C CA . GLY A 1 162 ? 18.311 -6.634 10.033 1.00 92.31 162 GLY A CA 1
ATOM 1230 C C . GLY A 1 162 ? 18.205 -5.402 10.925 1.00 92.31 162 GLY A C 1
ATOM 1231 O O . GLY A 1 162 ? 18.882 -5.304 11.946 1.00 92.31 162 GLY A O 1
ATOM 1232 N N . VAL A 1 163 ? 17.356 -4.449 10.553 1.00 97.69 163 VAL A N 1
ATOM 1233 C CA . VAL A 1 163 ? 17.155 -3.204 11.307 1.00 97.69 163 VAL A CA 1
ATOM 1234 C C . VAL A 1 163 ? 15.776 -3.221 11.951 1.00 97.69 163 VAL A C 1
ATOM 1236 O O . VAL A 1 163 ? 14.789 -3.481 11.273 1.00 97.69 163 VAL A O 1
ATOM 1239 N N . THR A 1 164 ? 15.692 -2.914 13.240 1.00 98.06 164 THR A N 1
ATOM 1240 C CA . THR A 1 164 ? 14.413 -2.769 13.944 1.00 98.06 164 THR A CA 1
ATOM 1241 C C . THR A 1 164 ? 14.104 -1.293 14.137 1.00 98.06 164 THR A C 1
ATOM 1243 O O . THR A 1 164 ? 14.946 -0.548 14.634 1.00 98.06 164 THR A O 1
ATOM 1246 N N . LEU A 1 165 ? 12.909 -0.874 13.727 1.00 97.94 165 LEU A N 1
ATOM 1247 C CA . LEU A 1 165 ? 12.325 0.425 14.040 1.00 97.94 165 LEU A CA 1
ATOM 1248 C C . LEU A 1 165 ? 11.435 0.279 15.274 1.00 97.94 165 LEU A C 1
ATOM 1250 O O . LEU A 1 165 ? 10.432 -0.427 15.223 1.00 97.94 165 LEU A O 1
ATOM 1254 N N . SER A 1 166 ? 11.770 0.986 16.346 1.00 97.25 166 SER A N 1
ATOM 1255 C CA . SER A 1 166 ? 10.981 1.048 17.575 1.00 97.25 166 SER A CA 1
ATOM 1256 C C . SER A 1 166 ? 10.323 2.422 17.683 1.00 97.25 166 SER A C 1
ATOM 1258 O O . SER A 1 166 ? 11.011 3.444 17.755 1.00 97.25 166 SER A O 1
ATOM 1260 N N . VAL A 1 167 ? 8.992 2.457 17.687 1.00 95.94 167 VAL A N 1
ATOM 1261 C CA . VAL A 1 167 ? 8.190 3.688 17.761 1.00 95.94 167 VAL A CA 1
ATOM 1262 C C . VAL A 1 167 ? 7.486 3.744 19.118 1.00 95.94 167 VAL A C 1
ATOM 1264 O O . VAL A 1 167 ? 6.733 2.818 19.429 1.00 95.94 167 VAL A O 1
ATOM 1267 N N . PRO A 1 168 ? 7.701 4.791 19.934 1.00 93.75 168 PRO A N 1
ATOM 1268 C CA . PRO A 1 168 ? 6.980 4.936 21.190 1.00 93.75 168 PRO A CA 1
ATOM 1269 C C . PRO A 1 168 ? 5.527 5.348 20.916 1.00 93.75 168 PRO A C 1
ATOM 1271 O O . PRO A 1 168 ? 5.269 6.333 20.221 1.00 93.75 168 PRO A O 1
ATOM 1274 N N . LEU A 1 169 ? 4.578 4.601 21.476 1.00 86.88 169 LEU A N 1
ATOM 1275 C CA . LEU A 1 169 ? 3.151 4.901 21.449 1.00 86.88 169 LEU A CA 1
ATOM 1276 C C . LEU A 1 169 ? 2.616 4.832 22.885 1.00 86.88 169 LEU A C 1
ATOM 1278 O O . LEU A 1 169 ? 2.366 3.753 23.421 1.00 86.88 169 LEU A O 1
ATOM 1282 N N . SER A 1 170 ? 2.473 6.004 23.510 1.00 79.12 170 SER A N 1
ATOM 1283 C CA . SER A 1 170 ? 2.207 6.138 24.950 1.00 79.12 170 SER A CA 1
ATOM 1284 C C . SER A 1 170 ? 3.308 5.455 25.781 1.00 79.12 170 SER A C 1
ATOM 1286 O O . SER A 1 170 ? 4.483 5.754 25.574 1.00 79.12 170 SER A O 1
ATOM 1288 N N . ASP A 1 171 ? 2.960 4.541 26.690 1.00 80.19 171 ASP A N 1
ATOM 1289 C CA . ASP A 1 171 ? 3.918 3.838 27.556 1.00 80.19 171 ASP A CA 1
ATOM 1290 C C . ASP A 1 171 ? 4.473 2.540 26.932 1.00 80.19 171 ASP A C 1
ATOM 1292 O O . ASP A 1 171 ? 5.190 1.784 27.589 1.00 80.19 171 ASP A O 1
ATOM 1296 N N . ILE A 1 172 ? 4.150 2.263 25.662 1.00 84.44 172 ILE A N 1
ATOM 1297 C CA . ILE A 1 172 ? 4.491 1.017 24.965 1.00 84.44 172 ILE A CA 1
ATOM 1298 C C . ILE A 1 172 ? 5.333 1.321 23.720 1.00 84.44 172 ILE A C 1
ATOM 1300 O O . ILE A 1 172 ? 5.236 2.389 23.114 1.00 84.44 172 ILE A O 1
ATOM 1304 N N . TRP A 1 173 ? 6.174 0.367 23.326 1.00 90.38 173 TRP A N 1
ATOM 1305 C CA . TRP A 1 173 ? 6.972 0.432 22.105 1.00 90.38 173 TRP A CA 1
ATOM 1306 C C . TRP A 1 173 ? 6.414 -0.513 21.046 1.00 90.38 173 TRP A C 1
ATOM 1308 O O . TRP A 1 173 ? 6.179 -1.689 21.315 1.00 90.38 173 TRP A O 1
ATOM 1318 N N . ILE A 1 174 ? 6.235 0.001 19.831 1.00 92.19 174 ILE A N 1
ATOM 1319 C CA . ILE A 1 174 ? 5.905 -0.801 18.654 1.00 92.19 174 ILE A CA 1
ATOM 1320 C C . ILE A 1 174 ? 7.189 -1.090 17.892 1.00 92.19 174 ILE A C 1
ATOM 1322 O O . ILE A 1 174 ? 7.863 -0.163 17.443 1.00 92.19 174 ILE A O 1
ATOM 1326 N N . GLU A 1 175 ? 7.510 -2.370 17.730 1.00 94.62 175 GLU A N 1
ATOM 1327 C CA . GLU A 1 175 ? 8.683 -2.825 16.986 1.00 94.62 175 GLU A CA 1
ATOM 1328 C C . GLU A 1 175 ? 8.297 -3.272 15.575 1.00 94.62 175 GLU A C 1
ATOM 1330 O O . GLU A 1 175 ? 7.403 -4.095 15.382 1.00 94.62 175 GLU A O 1
ATOM 1335 N N . ILE A 1 176 ? 8.998 -2.740 14.578 1.00 96.00 176 ILE A N 1
ATOM 1336 C CA . ILE A 1 176 ? 8.840 -3.067 13.162 1.00 96.00 176 ILE A CA 1
ATOM 1337 C C . ILE A 1 176 ? 10.192 -3.551 12.649 1.00 96.00 176 ILE A C 1
ATOM 1339 O O . ILE A 1 176 ? 11.161 -2.792 12.623 1.00 96.00 176 ILE A O 1
ATOM 1343 N N . LYS A 1 177 ? 10.266 -4.807 12.208 1.00 96.88 177 LYS A N 1
ATOM 1344 C CA . LYS A 1 177 ? 11.508 -5.392 11.691 1.00 96.88 177 LYS A CA 1
ATOM 1345 C C . LYS A 1 177 ? 11.628 -5.179 10.187 1.00 96.88 177 LYS A C 1
ATOM 1347 O O . LYS A 1 177 ? 10.754 -5.573 9.418 1.00 96.88 177 LYS A O 1
ATOM 1352 N N . LEU A 1 178 ? 12.735 -4.573 9.774 1.00 97.69 178 LEU A N 1
ATOM 1353 C CA . LEU A 1 178 ? 13.114 -4.364 8.384 1.00 97.69 178 LEU A CA 1
ATOM 1354 C C . LEU A 1 178 ? 14.264 -5.305 8.024 1.00 97.69 178 LEU A C 1
ATOM 1356 O O . LEU A 1 178 ? 15.399 -5.156 8.484 1.00 97.69 178 LEU A O 1
ATOM 1360 N N . THR A 1 179 ? 13.972 -6.261 7.152 1.00 96.75 179 THR A N 1
ATOM 1361 C CA . THR A 1 179 ? 14.971 -7.161 6.571 1.00 96.75 179 THR A CA 1
ATOM 1362 C C . THR A 1 179 ? 15.568 -6.545 5.306 1.00 96.75 179 THR A C 1
ATOM 1364 O O . THR A 1 179 ? 14.891 -5.844 4.550 1.00 96.75 179 THR A O 1
ATOM 1367 N N . LEU A 1 180 ? 16.856 -6.793 5.069 1.00 96.06 180 LEU A N 1
ATOM 1368 C CA . LEU A 1 180 ? 17.599 -6.256 3.927 1.00 96.06 180 LEU A CA 1
ATOM 1369 C C . LEU A 1 180 ? 18.052 -7.407 3.017 1.00 96.06 180 LEU A C 1
ATOM 1371 O O . LEU A 1 180 ? 19.157 -7.923 3.195 1.00 96.06 180 LEU A O 1
ATOM 1375 N N . PRO A 1 181 ? 17.213 -7.864 2.069 1.00 95.56 181 PRO A N 1
ATOM 1376 C CA . PRO A 1 181 ? 17.616 -8.903 1.125 1.00 95.56 181 PRO A CA 1
ATOM 1377 C C . PRO A 1 181 ? 18.732 -8.401 0.199 1.00 95.56 181 PRO A C 1
ATOM 1379 O O . PRO A 1 181 ? 18.857 -7.204 -0.029 1.00 95.56 181 PRO A O 1
ATOM 1382 N N . ALA A 1 182 ? 19.485 -9.310 -0.431 1.00 95.12 182 ALA A N 1
ATOM 1383 C CA . ALA A 1 182 ? 20.602 -8.958 -1.324 1.00 95.12 182 ALA A CA 1
ATOM 1384 C C . ALA A 1 182 ? 20.230 -7.968 -2.450 1.00 95.12 182 ALA A C 1
ATOM 1386 O O . ALA A 1 182 ? 21.081 -7.227 -2.937 1.00 95.12 182 ALA A O 1
ATOM 1387 N N . ALA A 1 183 ? 18.951 -7.918 -2.836 1.00 94.94 183 ALA A N 1
ATOM 1388 C CA . ALA A 1 183 ? 18.435 -6.951 -3.797 1.00 94.94 183 ALA A CA 1
ATOM 1389 C C . ALA A 1 183 ? 18.638 -5.484 -3.364 1.00 94.94 183 ALA A C 1
ATOM 1391 O O . ALA A 1 183 ? 18.775 -4.624 -4.234 1.00 94.94 183 ALA A O 1
ATOM 1392 N N . THR A 1 184 ? 18.703 -5.177 -2.061 1.00 95.94 184 THR A N 1
ATOM 1393 C CA . THR A 1 184 ? 18.890 -3.799 -1.569 1.00 95.94 184 THR A CA 1
ATOM 1394 C C . THR A 1 184 ? 20.235 -3.202 -1.967 1.00 95.94 184 THR A C 1
ATOM 1396 O O . THR A 1 184 ? 20.337 -1.988 -2.118 1.00 95.94 184 THR A O 1
ATOM 1399 N N . VAL A 1 185 ? 21.242 -4.036 -2.250 1.00 94.69 185 VAL A N 1
ATOM 1400 C CA . VAL A 1 185 ? 22.546 -3.587 -2.762 1.00 94.69 185 VAL A CA 1
ATOM 1401 C C . VAL A 1 185 ? 22.386 -2.832 -4.086 1.00 94.69 185 VAL A C 1
ATOM 1403 O O . VAL A 1 185 ? 23.053 -1.824 -4.302 1.00 94.69 185 VAL A O 1
ATOM 1406 N N . ASN A 1 186 ? 21.456 -3.262 -4.945 1.00 93.56 186 ASN A N 1
ATOM 1407 C CA . ASN A 1 186 ? 21.255 -2.720 -6.292 1.00 93.56 186 ASN A CA 1
ATOM 1408 C C . ASN A 1 186 ? 19.950 -1.919 -6.436 1.00 93.56 186 ASN A C 1
ATOM 1410 O O . ASN A 1 186 ? 19.374 -1.862 -7.519 1.00 93.56 186 ASN A O 1
ATOM 1414 N N . GLY A 1 187 ? 19.485 -1.285 -5.354 1.00 91.19 187 GLY A N 1
ATOM 1415 C CA . GLY A 1 187 ? 18.299 -0.419 -5.371 1.00 91.19 187 GLY A CA 1
ATOM 1416 C C . GLY A 1 187 ? 16.974 -1.129 -5.083 1.00 91.19 187 GLY A C 1
ATOM 1417 O O . GLY A 1 187 ? 15.916 -0.522 -5.231 1.00 91.19 187 GLY A O 1
ATOM 1418 N N . GLY A 1 188 ? 17.014 -2.395 -4.658 1.00 95.06 188 GLY A N 1
ATOM 1419 C CA . GLY A 1 188 ? 15.860 -3.064 -4.064 1.00 95.06 188 GLY A CA 1
ATOM 1420 C C . GLY A 1 188 ? 15.441 -2.421 -2.738 1.00 95.06 188 GLY A C 1
ATOM 1421 O O . GLY A 1 188 ? 16.226 -1.745 -2.077 1.00 95.06 188 GLY A O 1
ATOM 1422 N N . MET A 1 189 ? 14.193 -2.650 -2.342 1.00 96.12 189 MET A N 1
ATOM 1423 C CA . MET A 1 189 ? 13.619 -2.084 -1.119 1.00 96.12 189 MET A CA 1
ATOM 1424 C C . MET A 1 189 ? 13.839 -2.995 0.103 1.00 96.12 189 MET A C 1
ATOM 1426 O O . MET A 1 189 ? 13.815 -4.222 -0.052 1.00 96.12 189 MET A O 1
ATOM 1430 N N . PRO A 1 190 ? 14.015 -2.435 1.316 1.00 97.25 190 PRO A N 1
ATOM 1431 C CA . PRO A 1 190 ? 13.883 -3.188 2.560 1.00 97.25 190 PRO A CA 1
ATOM 1432 C C . PRO A 1 190 ? 12.514 -3.868 2.643 1.00 97.25 190 PRO A C 1
ATOM 1434 O O . PRO A 1 190 ? 11.530 -3.372 2.090 1.00 97.25 190 PRO A O 1
ATOM 1437 N N . VAL A 1 191 ? 12.438 -4.994 3.346 1.00 97.50 191 VAL A N 1
ATOM 1438 C CA . VAL A 1 191 ? 11.226 -5.816 3.425 1.00 97.50 191 VAL A CA 1
ATOM 1439 C C . VAL A 1 191 ? 10.771 -5.944 4.872 1.00 97.50 191 VAL A C 1
ATOM 1441 O O . VAL A 1 191 ? 11.534 -6.388 5.730 1.00 97.50 191 VAL A O 1
ATOM 1444 N N . VAL A 1 192 ? 9.506 -5.615 5.121 1.00 96.12 192 VAL A N 1
ATOM 1445 C CA . VAL A 1 192 ? 8.781 -5.991 6.338 1.00 96.12 192 VAL A CA 1
ATOM 1446 C C . VAL A 1 192 ? 7.927 -7.202 5.981 1.00 96.12 192 VAL A C 1
ATOM 1448 O O . VAL A 1 192 ? 7.053 -7.125 5.110 1.00 96.12 192 VAL A O 1
ATOM 1451 N N . THR A 1 193 ? 8.222 -8.345 6.597 1.00 93.44 193 THR A N 1
ATOM 1452 C CA . THR A 1 193 ? 7.527 -9.600 6.288 1.00 93.44 193 THR A CA 1
ATOM 1453 C C . THR A 1 193 ? 6.057 -9.527 6.708 1.00 93.44 193 THR A C 1
ATOM 1455 O O . THR A 1 193 ? 5.676 -8.703 7.537 1.00 93.44 193 THR A O 1
ATOM 1458 N N . THR A 1 194 ? 5.205 -10.391 6.150 1.00 90.00 194 THR A N 1
ATOM 1459 C CA . THR A 1 194 ? 3.797 -10.469 6.575 1.00 90.00 194 THR A CA 1
ATOM 1460 C C . THR A 1 194 ? 3.670 -10.825 8.057 1.00 90.00 194 THR A C 1
ATOM 1462 O O . THR A 1 194 ? 2.796 -10.290 8.731 1.00 90.00 194 THR A O 1
ATOM 1465 N N . GLU A 1 195 ? 4.550 -11.687 8.570 1.00 90.31 195 GLU A N 1
ATOM 1466 C CA . GLU A 1 195 ? 4.578 -12.077 9.981 1.00 90.31 195 GLU A CA 1
ATOM 1467 C C . GLU A 1 195 ? 4.967 -10.899 10.882 1.00 90.31 195 GLU A C 1
ATOM 1469 O O . GLU A 1 195 ? 4.237 -10.586 11.820 1.00 90.31 195 GLU A O 1
ATOM 1474 N N . ASP A 1 196 ? 6.052 -10.189 10.557 1.00 92.38 196 ASP A N 1
ATOM 1475 C CA . ASP A 1 196 ? 6.510 -9.039 11.346 1.00 92.38 196 ASP A CA 1
ATOM 1476 C C . ASP A 1 196 ? 5.522 -7.867 11.275 1.00 92.38 196 ASP A C 1
ATOM 1478 O O . ASP A 1 196 ? 5.254 -7.221 12.288 1.00 92.38 196 ASP A O 1
ATOM 1482 N N . ALA A 1 197 ? 4.927 -7.615 10.102 1.00 91.31 197 ALA A N 1
ATOM 1483 C CA . ALA A 1 197 ? 3.858 -6.632 9.956 1.00 91.31 197 ALA A CA 1
ATOM 1484 C C . ALA A 1 197 ? 2.653 -7.012 10.826 1.00 91.31 197 ALA A C 1
ATOM 1486 O O . ALA A 1 197 ? 2.155 -6.182 11.581 1.00 91.31 197 ALA A O 1
ATOM 1487 N N . ALA A 1 198 ? 2.197 -8.267 10.772 1.00 88.69 198 ALA A N 1
ATOM 1488 C CA . ALA A 1 198 ? 1.074 -8.722 11.583 1.00 88.69 198 ALA A CA 1
ATOM 1489 C C . ALA A 1 198 ? 1.373 -8.630 13.089 1.00 88.69 198 ALA A C 1
ATOM 1491 O O . ALA A 1 198 ? 0.514 -8.180 13.845 1.00 88.69 198 ALA A O 1
ATOM 1492 N N . ALA A 1 199 ? 2.581 -8.994 13.525 1.00 89.06 199 ALA A N 1
ATOM 1493 C CA . ALA A 1 199 ? 3.007 -8.883 14.919 1.00 89.06 199 ALA A CA 1
ATOM 1494 C C . ALA A 1 199 ? 3.011 -7.423 15.408 1.00 89.06 199 ALA A C 1
ATOM 1496 O O . ALA A 1 199 ? 2.407 -7.122 16.440 1.00 89.06 199 ALA A O 1
ATOM 1497 N N . ALA A 1 200 ? 3.602 -6.504 14.634 1.00 89.88 200 ALA A N 1
ATOM 1498 C CA . ALA A 1 200 ? 3.598 -5.076 14.948 1.00 89.88 200 ALA A CA 1
ATOM 1499 C C . ALA A 1 200 ? 2.166 -4.529 15.053 1.00 89.88 200 ALA A C 1
ATOM 1501 O O . ALA A 1 200 ? 1.837 -3.786 15.977 1.00 89.88 200 ALA A O 1
ATOM 1502 N N . MET A 1 201 ? 1.284 -4.932 14.134 1.00 89.56 201 MET A N 1
ATOM 1503 C CA . MET A 1 201 ? -0.108 -4.489 14.136 1.00 89.56 201 MET A CA 1
ATOM 1504 C C . MET A 1 201 ? -0.915 -5.091 15.289 1.00 89.56 201 MET A C 1
ATOM 1506 O O . MET A 1 201 ? -1.763 -4.399 15.838 1.00 89.56 201 MET A O 1
ATOM 1510 N N . ARG A 1 202 ? -0.621 -6.321 15.735 1.00 87.44 202 ARG A N 1
ATOM 1511 C CA . ARG A 1 202 ? -1.227 -6.898 16.951 1.00 87.44 202 ARG A CA 1
ATOM 1512 C C . ARG A 1 202 ? -0.848 -6.116 18.205 1.00 87.44 202 ARG A C 1
ATOM 1514 O O . ARG A 1 202 ? -1.701 -5.915 19.063 1.00 87.44 202 ARG A O 1
ATOM 1521 N N . ALA A 1 203 ? 0.390 -5.636 18.298 1.00 87.88 203 ALA A N 1
ATOM 1522 C CA . ALA A 1 203 ? 0.804 -4.774 19.403 1.00 87.88 203 ALA A CA 1
ATOM 1523 C C . ALA A 1 203 ? 0.046 -3.433 19.392 1.00 87.88 203 ALA A C 1
ATOM 1525 O O . ALA A 1 203 ? -0.467 -3.012 20.426 1.00 87.88 203 ALA A O 1
ATOM 1526 N N . VAL A 1 204 ? -0.118 -2.805 18.220 1.00 87.00 204 VAL A N 1
ATOM 1527 C CA . VAL A 1 204 ? -0.947 -1.590 18.065 1.00 87.00 204 VAL A CA 1
ATOM 1528 C C . VAL A 1 204 ? -2.409 -1.861 18.435 1.00 87.00 204 VAL A C 1
ATOM 1530 O O . VAL A 1 204 ? -3.045 -1.054 19.108 1.00 87.00 204 VAL A O 1
ATOM 1533 N N . LEU A 1 205 ? -2.936 -3.012 18.022 1.00 84.44 205 LEU A N 1
ATOM 1534 C CA . LEU A 1 205 ? -4.299 -3.442 18.303 1.00 84.44 205 LEU A CA 1
ATOM 1535 C C . LEU A 1 205 ? -4.554 -3.616 19.805 1.00 84.44 205 LEU A C 1
ATOM 1537 O O . LEU A 1 205 ? -5.595 -3.186 20.285 1.00 84.44 205 LEU A O 1
ATOM 1541 N N . ALA A 1 206 ? -3.616 -4.210 20.547 1.00 84.56 206 ALA A N 1
ATOM 1542 C CA . ALA A 1 206 ? -3.727 -4.362 21.998 1.00 84.56 206 ALA A CA 1
ATOM 1543 C C . ALA A 1 206 ? -3.863 -3.001 22.703 1.00 84.56 206 ALA A C 1
ATOM 1545 O O . ALA A 1 206 ? -4.711 -2.834 23.579 1.00 84.56 206 ALA A O 1
ATOM 1546 N N . ILE A 1 207 ? -3.103 -2.000 22.243 1.00 84.31 207 ILE A N 1
ATOM 1547 C CA . ILE A 1 207 ? -3.201 -0.617 22.730 1.00 84.31 207 ILE A CA 1
ATOM 1548 C C . ILE A 1 207 ? -4.572 -0.023 22.393 1.00 84.31 207 ILE A C 1
ATOM 1550 O O . ILE A 1 207 ? -5.222 0.551 23.263 1.00 84.31 207 ILE A O 1
ATOM 1554 N N . ALA A 1 208 ? -5.036 -0.181 21.149 1.00 80.25 208 ALA A N 1
ATOM 1555 C CA . ALA A 1 208 ? -6.340 0.323 20.710 1.00 80.25 208 ALA A CA 1
ATOM 1556 C C . ALA A 1 208 ? -7.517 -0.346 21.445 1.00 80.25 208 ALA A C 1
ATOM 1558 O O . ALA A 1 208 ? -8.518 0.305 21.731 1.00 80.25 208 ALA A O 1
ATOM 1559 N N . ALA A 1 209 ? -7.380 -1.628 21.785 1.00 79.69 209 ALA A N 1
ATOM 1560 C CA . ALA A 1 209 ? -8.331 -2.385 22.588 1.00 79.69 209 ALA A CA 1
ATOM 1561 C C . ALA A 1 209 ? -8.281 -2.029 24.085 1.00 79.69 209 ALA A C 1
ATOM 1563 O O . ALA A 1 209 ? -9.161 -2.452 24.831 1.00 79.69 209 ALA A O 1
ATOM 1564 N N . GLY A 1 210 ? -7.276 -1.270 24.537 1.00 79.06 210 GLY A N 1
ATOM 1565 C CA . GLY A 1 210 ? -7.113 -0.896 25.942 1.00 79.06 210 GLY A CA 1
ATOM 1566 C C . GLY A 1 210 ? -6.742 -2.068 26.855 1.00 79.06 210 GLY A C 1
ATOM 1567 O O . GLY A 1 210 ? -7.082 -2.042 28.036 1.00 79.06 210 GLY A O 1
ATOM 1568 N N . VAL A 1 211 ? -6.080 -3.100 26.320 1.00 81.06 211 VAL A N 1
ATOM 1569 C CA . VAL A 1 211 ? -5.661 -4.290 27.078 1.00 81.06 211 VAL A CA 1
ATOM 1570 C C . VAL A 1 211 ? -4.154 -4.292 27.336 1.00 81.06 211 VAL A C 1
ATOM 1572 O O . VAL A 1 211 ? -3.375 -3.718 26.573 1.00 81.06 211 VAL A O 1
ATOM 1575 N N . ASP A 1 212 ? -3.731 -4.955 28.415 1.00 83.50 212 ASP A N 1
ATOM 1576 C CA . ASP A 1 212 ? -2.321 -5.036 28.811 1.00 83.50 212 ASP A CA 1
ATOM 1577 C C . ASP A 1 212 ? -1.573 -6.086 27.972 1.00 83.50 212 ASP A C 1
ATOM 1579 O O . ASP A 1 212 ? -1.415 -7.247 28.356 1.00 83.50 212 ASP A O 1
ATOM 1583 N N . GLY A 1 213 ? -1.186 -5.684 26.762 1.00 82.88 213 GLY A N 1
ATOM 1584 C CA . GLY A 1 213 ? -0.424 -6.507 25.828 1.00 82.88 213 GLY A CA 1
ATOM 1585 C C . GLY A 1 213 ? -1.264 -7.450 24.961 1.00 82.88 213 GLY A C 1
ATOM 1586 O O . GLY A 1 213 ? -2.476 -7.598 25.113 1.00 82.88 213 GLY A O 1
ATOM 1587 N N . VAL A 1 214 ? -0.591 -8.087 23.999 1.00 83.19 214 VAL A N 1
ATOM 1588 C CA . VAL A 1 214 ? -1.228 -8.921 22.962 1.00 83.19 214 VAL A CA 1
ATOM 1589 C C . VAL A 1 214 ? -1.898 -10.164 23.550 1.00 83.19 214 VAL A C 1
ATOM 1591 O O . VAL A 1 214 ? -2.963 -10.550 23.080 1.00 83.19 214 VAL A O 1
ATOM 1594 N N . ASP A 1 215 ? -1.318 -10.755 24.597 1.00 85.88 215 ASP A N 1
ATOM 1595 C CA . ASP A 1 215 ? -1.853 -11.958 25.254 1.00 85.88 215 ASP A CA 1
ATOM 1596 C C . ASP A 1 215 ? -3.143 -11.687 26.047 1.00 85.88 215 ASP A C 1
ATOM 1598 O O . ASP A 1 215 ? -3.876 -12.618 26.375 1.00 85.88 215 ASP A O 1
ATOM 1602 N N . SER A 1 216 ? -3.434 -10.413 26.328 1.00 86.69 216 SER A N 1
ATOM 1603 C CA . SER A 1 216 ? -4.662 -9.970 26.995 1.00 86.69 216 SER A CA 1
ATOM 1604 C C . SER A 1 216 ? -5.810 -9.708 26.014 1.00 86.69 216 SER A C 1
ATOM 1606 O O . SER A 1 216 ? -6.922 -9.393 26.443 1.00 86.69 216 SER A O 1
ATOM 1608 N N . LEU A 1 217 ? -5.575 -9.824 24.699 1.00 86.44 217 LEU A N 1
ATOM 1609 C CA . LEU A 1 217 ? -6.654 -9.761 23.717 1.00 86.44 217 LEU A CA 1
ATOM 1610 C C . LEU A 1 217 ? -7.576 -10.984 23.867 1.00 86.44 217 LEU A C 1
ATOM 1612 O O . LEU A 1 217 ? -7.092 -12.106 24.033 1.00 86.44 217 LEU A O 1
ATOM 1616 N N . PRO A 1 218 ? -8.902 -10.796 23.764 1.00 90.69 218 PRO A N 1
ATOM 1617 C CA . PRO A 1 218 ? -9.856 -11.897 23.802 1.00 90.69 218 PRO A CA 1
ATOM 1618 C C . PRO A 1 218 ? -9.529 -12.992 22.784 1.00 90.69 218 PRO A C 1
ATOM 1620 O O . PRO A 1 218 ? -9.204 -12.712 21.628 1.00 90.69 218 PRO A O 1
ATOM 1623 N N . ALA A 1 219 ? -9.657 -14.251 23.205 1.00 92.38 219 ALA A N 1
ATOM 1624 C CA . ALA A 1 219 ? -9.510 -15.379 22.299 1.00 92.38 219 ALA A CA 1
ATOM 1625 C C . ALA A 1 219 ? -10.618 -15.353 21.236 1.00 92.38 219 ALA A C 1
ATOM 1627 O O . ALA A 1 219 ? -11.785 -15.107 21.548 1.00 92.38 219 ALA A O 1
ATOM 1628 N N . VAL A 1 220 ? -10.241 -15.650 19.992 1.00 93.25 220 VAL A N 1
ATOM 1629 C CA . VAL A 1 220 ? -11.182 -15.771 18.877 1.00 93.25 220 VAL A CA 1
ATOM 1630 C C . VAL A 1 220 ? -11.384 -17.243 18.542 1.00 93.25 220 VAL A C 1
ATOM 1632 O O . VAL A 1 220 ? -10.417 -17.967 18.304 1.00 93.25 220 VAL A O 1
ATOM 1635 N N . VAL A 1 221 ? -12.642 -17.672 18.504 1.00 93.38 221 VAL A N 1
ATOM 1636 C CA . VAL A 1 221 ? -13.069 -19.008 18.075 1.00 93.38 221 VAL A CA 1
ATOM 1637 C C . VAL A 1 221 ? -14.132 -18.820 17.003 1.00 93.38 221 VAL A C 1
ATOM 1639 O O . VAL A 1 221 ? -15.078 -18.072 17.221 1.00 93.38 221 VAL A O 1
ATOM 1642 N N . ASP A 1 222 ? -13.961 -19.449 15.838 1.00 90.62 222 ASP A N 1
ATOM 1643 C CA . ASP A 1 222 ? -14.897 -19.348 14.707 1.00 90.62 222 ASP A CA 1
ATOM 1644 C C . ASP A 1 222 ? -15.269 -17.887 14.370 1.00 90.62 222 ASP A C 1
ATOM 1646 O O . ASP A 1 222 ? -16.436 -17.496 14.369 1.00 90.62 222 ASP A O 1
ATOM 1650 N N . ASN A 1 223 ? -14.242 -17.050 14.159 1.00 92.56 223 ASN A N 1
ATOM 1651 C CA . ASN A 1 223 ? -14.339 -15.601 13.904 1.00 92.56 223 ASN A CA 1
ATOM 1652 C C . ASN A 1 223 ? -15.062 -14.784 14.992 1.00 92.56 223 ASN A C 1
ATOM 1654 O O . ASN A 1 223 ? -15.363 -13.607 14.784 1.00 92.56 223 ASN A O 1
ATOM 1658 N N . THR A 1 224 ? -15.306 -15.384 16.158 1.00 96.06 224 THR A N 1
ATOM 1659 C CA . THR A 1 224 ? -16.081 -14.799 17.249 1.00 96.06 224 THR A CA 1
ATOM 1660 C C . THR A 1 224 ? -15.213 -14.578 18.485 1.00 96.06 224 THR A C 1
ATOM 1662 O O . THR A 1 224 ? -14.534 -15.492 18.951 1.00 96.06 224 THR A O 1
ATOM 1665 N N . ALA A 1 225 ? -15.258 -13.371 19.044 1.00 96.69 225 ALA A N 1
ATOM 1666 C CA . ALA A 1 225 ? -14.653 -13.023 20.326 1.00 96.69 225 ALA A CA 1
ATOM 1667 C C . ALA A 1 225 ? -15.753 -12.721 21.346 1.00 96.69 225 ALA A C 1
ATOM 1669 O O . ALA A 1 225 ? -16.684 -11.971 21.051 1.00 96.69 225 ALA A O 1
ATOM 1670 N N . THR A 1 226 ? -15.639 -13.277 22.552 1.00 96.31 226 THR A N 1
ATOM 1671 C CA . THR A 1 226 ? -16.578 -13.002 23.650 1.00 96.31 226 THR A CA 1
ATOM 1672 C C . THR A 1 226 ? -15.839 -12.434 24.851 1.00 96.31 226 THR A C 1
ATOM 1674 O O . THR A 1 226 ? -14.812 -12.975 25.259 1.00 96.31 226 THR A O 1
ATOM 1677 N N . VAL A 1 227 ? -16.371 -11.353 25.419 1.00 95.00 227 VAL A N 1
ATOM 1678 C CA . VAL A 1 227 ? -15.842 -10.705 26.623 1.00 95.00 227 VAL A CA 1
ATOM 1679 C C . VAL A 1 227 ? -16.956 -10.388 27.605 1.00 95.00 227 VAL A C 1
ATOM 1681 O O . VAL A 1 227 ? -18.065 -10.033 27.210 1.00 95.00 227 VAL A O 1
ATOM 1684 N N . THR A 1 228 ? -16.640 -10.473 28.892 1.00 94.88 228 THR A N 1
ATOM 1685 C CA . THR A 1 228 ? -17.493 -9.953 29.962 1.00 94.88 228 THR A CA 1
ATOM 1686 C C . THR A 1 228 ? -16.972 -8.587 30.379 1.00 94.88 228 THR A C 1
ATOM 1688 O O . THR A 1 228 ? -15.772 -8.415 30.595 1.00 94.88 228 THR A O 1
ATOM 1691 N N . VAL A 1 229 ? -17.868 -7.610 30.468 1.00 93.69 229 VAL A N 1
ATOM 1692 C CA . VAL A 1 229 ? -17.540 -6.217 30.780 1.00 93.69 229 VAL A CA 1
ATOM 1693 C C . VAL A 1 229 ? -18.453 -5.688 31.876 1.00 93.69 229 VAL A C 1
ATOM 1695 O O . VAL A 1 229 ? -19.654 -5.955 31.892 1.00 93.69 229 VAL A O 1
ATOM 1698 N N . GLY A 1 230 ? -17.880 -4.906 32.789 1.00 93.69 230 GLY A N 1
ATOM 1699 C CA . GLY A 1 230 ? -18.657 -4.170 33.779 1.00 93.69 230 GLY A CA 1
ATOM 1700 C C . GLY A 1 230 ? -19.442 -3.033 33.126 1.00 93.69 230 GLY A C 1
ATOM 1701 O O . GLY A 1 230 ? -18.909 -2.294 32.290 1.00 93.69 230 GLY A O 1
ATOM 1702 N N . TRP A 1 231 ? -20.698 -2.893 33.534 1.00 93.00 231 TRP A N 1
ATOM 1703 C CA . TRP A 1 231 ? -21.594 -1.802 33.178 1.00 93.00 231 TRP A CA 1
ATOM 1704 C C . TRP A 1 231 ? -21.905 -0.976 34.415 1.00 93.00 231 TRP A C 1
ATOM 1706 O O . TRP A 1 231 ? -22.489 -1.495 35.367 1.00 93.00 231 TRP A O 1
ATOM 1716 N N . ASP A 1 232 ? -21.556 0.306 34.377 1.00 93.69 232 ASP A N 1
ATOM 1717 C CA . ASP A 1 232 ? -21.973 1.284 35.372 1.00 93.69 232 ASP A CA 1
ATOM 1718 C C . ASP A 1 232 ? -22.785 2.393 34.681 1.00 93.69 232 ASP A C 1
ATOM 1720 O O . ASP A 1 232 ? -22.258 3.092 33.813 1.00 93.69 232 ASP A O 1
ATOM 1724 N N . PRO A 1 233 ? -24.069 2.584 35.037 1.00 89.81 233 PRO A N 1
ATOM 1725 C CA . PRO A 1 233 ? -24.877 3.676 34.504 1.00 89.81 233 PRO A CA 1
ATOM 1726 C C . PRO A 1 233 ? -24.271 5.075 34.705 1.00 89.81 233 PRO A C 1
ATOM 1728 O O . PRO A 1 233 ? -24.623 5.981 33.949 1.00 89.81 233 PRO A O 1
ATOM 1731 N N . GLU A 1 234 ? -23.387 5.281 35.689 1.00 89.25 234 GLU A N 1
ATOM 1732 C CA . GLU A 1 234 ? -22.705 6.566 35.891 1.00 89.25 234 GLU A CA 1
ATOM 1733 C C . GLU A 1 234 ? -21.722 6.893 34.752 1.00 89.25 234 GLU A C 1
ATOM 1735 O O . GLU A 1 234 ? -21.616 8.056 34.359 1.00 89.25 234 GLU A O 1
ATOM 1740 N N . GLU A 1 235 ? -21.113 5.888 34.107 1.00 88.94 235 GLU A N 1
ATOM 1741 C CA . GLU A 1 235 ? -20.220 6.093 32.950 1.00 88.94 235 GLU A CA 1
ATOM 1742 C C . GLU A 1 235 ? -20.954 6.718 31.746 1.00 88.94 235 GLU A C 1
ATOM 1744 O O . GLU A 1 235 ? -20.345 7.367 30.893 1.00 88.94 235 GLU A O 1
ATOM 1749 N N . VAL A 1 236 ? -22.284 6.580 31.677 1.00 88.81 236 VAL A N 1
ATOM 1750 C CA . VAL A 1 236 ? -23.117 7.238 30.657 1.00 88.81 236 VAL A CA 1
ATOM 1751 C C . VAL A 1 236 ? -23.117 8.754 30.848 1.00 88.81 236 VAL A C 1
ATOM 1753 O O . VAL A 1 236 ? -23.123 9.506 29.867 1.00 88.81 236 VAL A O 1
ATOM 1756 N N . ALA A 1 237 ? -23.105 9.219 32.100 1.00 85.75 237 ALA A N 1
ATOM 1757 C CA . ALA A 1 237 ? -23.037 10.641 32.411 1.00 85.75 237 ALA A CA 1
ATOM 1758 C C . ALA A 1 237 ? -21.670 11.216 32.023 1.00 85.75 237 ALA A C 1
ATOM 1760 O O . ALA A 1 237 ? -21.623 12.280 31.405 1.00 85.75 237 ALA A O 1
ATOM 1761 N N . ASP A 1 238 ? -20.587 10.482 32.289 1.00 89.38 238 ASP A N 1
ATOM 1762 C CA . ASP A 1 238 ? -19.233 10.864 31.877 1.00 89.38 238 ASP A CA 1
ATOM 1763 C C . ASP A 1 238 ? -19.107 10.934 30.352 1.00 89.38 238 ASP A C 1
ATOM 1765 O O . ASP A 1 238 ? -18.656 11.947 29.810 1.00 89.38 238 ASP A O 1
ATOM 1769 N N . HIS A 1 239 ? -19.591 9.907 29.644 1.00 91.44 239 HIS A N 1
ATOM 1770 C CA . HIS A 1 239 ? -19.648 9.904 28.182 1.00 91.44 239 HIS A CA 1
ATOM 1771 C C . HIS A 1 239 ? -20.401 11.132 27.652 1.00 91.44 239 HIS A C 1
ATOM 1773 O O . HIS A 1 239 ? -19.909 11.840 26.773 1.00 91.44 239 HIS A O 1
ATOM 1779 N N . THR A 1 240 ? -21.571 11.424 28.225 1.00 89.94 240 THR A N 1
ATOM 1780 C CA . THR A 1 240 ? -22.377 12.592 27.851 1.00 89.94 240 THR A CA 1
ATOM 1781 C C . THR A 1 240 ? -21.636 13.897 28.138 1.00 89.94 240 THR A C 1
ATOM 1783 O O . THR A 1 240 ? -21.666 14.806 27.315 1.00 89.94 240 THR A O 1
ATOM 1786 N N . GLY A 1 241 ? -20.933 14.004 29.268 1.00 89.19 241 GLY A N 1
ATOM 1787 C CA . GLY A 1 241 ? -20.139 15.182 29.621 1.00 89.19 241 GLY A CA 1
ATOM 1788 C C . GLY A 1 241 ? -19.018 15.482 28.621 1.00 89.19 241 GLY A C 1
ATOM 1789 O O . GLY A 1 241 ? -18.696 16.648 28.396 1.00 89.19 241 GLY A O 1
ATOM 1790 N N . VAL A 1 242 ? -18.464 14.447 27.983 1.00 91.56 242 VAL A N 1
ATOM 1791 C CA . VAL A 1 242 ? -17.446 14.581 26.931 1.00 91.56 242 VAL A CA 1
ATOM 1792 C C . VAL A 1 242 ? -18.066 14.940 25.576 1.00 91.56 242 VAL A C 1
ATOM 1794 O O . VAL A 1 242 ? -17.528 15.787 24.862 1.00 91.56 242 VAL A O 1
ATOM 1797 N N . THR A 1 243 ? -19.182 14.312 25.197 1.00 91.50 243 THR A N 1
ATOM 1798 C CA . THR A 1 243 ? -19.733 14.413 23.832 1.00 91.50 243 THR A CA 1
ATOM 1799 C C . THR A 1 243 ? -20.743 15.546 23.648 1.00 91.50 243 THR A C 1
ATOM 1801 O O . THR A 1 243 ? -20.829 16.129 22.565 1.00 91.50 243 THR A O 1
ATOM 1804 N N . ALA A 1 244 ? -21.487 15.915 24.692 1.00 88.19 244 ALA A N 1
ATOM 1805 C CA . ALA A 1 244 ? -22.574 16.890 24.633 1.00 88.19 244 ALA A CA 1
ATOM 1806 C C . ALA A 1 244 ? -22.073 18.347 24.702 1.00 88.19 244 ALA A C 1
ATOM 1808 O O . ALA A 1 244 ? -22.430 19.115 25.597 1.00 88.19 244 ALA A O 1
ATOM 1809 N N . THR A 1 245 ? -21.252 18.752 23.730 1.00 87.25 245 THR A N 1
ATOM 1810 C CA . THR A 1 245 ? -20.755 20.130 23.602 1.00 87.25 245 THR A CA 1
ATOM 1811 C C . THR A 1 245 ? -21.629 20.946 22.646 1.00 87.25 245 THR A C 1
ATOM 1813 O O . THR A 1 245 ? -21.374 21.053 21.449 1.00 87.25 245 THR A O 1
ATOM 1816 N N . PHE A 1 246 ? -22.692 21.557 23.171 1.00 88.25 246 PHE A N 1
ATOM 1817 C CA . PHE A 1 246 ? -23.559 22.456 22.401 1.00 88.25 246 PHE A CA 1
ATOM 1818 C C . PHE A 1 246 ? -23.875 23.751 23.151 1.00 88.25 246 PHE A C 1
ATOM 1820 O O . PHE A 1 246 ? -23.885 23.813 24.379 1.00 88.25 246 PHE A O 1
ATOM 1827 N N . GLY A 1 247 ? -24.127 24.812 22.382 1.00 88.50 247 GLY A N 1
ATOM 1828 C CA . GLY A 1 247 ? -24.582 26.092 22.915 1.00 88.50 247 GLY A CA 1
ATOM 1829 C C . GLY A 1 247 ? -26.059 26.067 23.314 1.00 88.50 247 GLY A C 1
ATOM 1830 O O . GLY A 1 247 ? -26.832 25.199 22.901 1.00 88.50 247 GLY A O 1
ATOM 1831 N N . ALA A 1 248 ? -26.474 27.075 24.082 1.00 85.31 248 ALA A N 1
ATOM 1832 C CA . ALA A 1 248 ? -27.889 27.305 24.350 1.00 85.31 248 ALA A CA 1
ATOM 1833 C C . ALA A 1 248 ? -28.672 27.450 23.022 1.00 85.31 248 ALA A C 1
ATOM 1835 O O . ALA A 1 248 ? -28.169 28.094 22.096 1.00 85.31 248 ALA A O 1
ATOM 1836 N N . PRO A 1 249 ? -29.895 26.893 22.913 1.00 90.19 249 PRO A N 1
ATOM 1837 C CA . PRO A 1 249 ? -30.754 26.414 24.003 1.00 90.19 249 PRO A CA 1
ATOM 1838 C C . PRO A 1 249 ? -30.779 24.882 24.202 1.00 90.19 249 PRO A C 1
ATOM 1840 O O . PRO A 1 249 ? -31.734 24.371 24.783 1.00 90.19 249 PRO A O 1
ATOM 1843 N N . LEU A 1 250 ? -29.796 24.135 23.691 1.00 91.38 250 LEU A N 1
ATOM 1844 C CA . LEU A 1 250 ? -29.805 22.669 23.761 1.00 91.38 250 LEU A CA 1
ATOM 1845 C C . LEU A 1 250 ? -29.395 22.153 25.153 1.00 91.38 250 LEU A C 1
ATOM 1847 O O . LEU A 1 250 ? -28.593 22.779 25.845 1.00 91.38 250 LEU A O 1
ATOM 1851 N N . ALA A 1 251 ? -29.956 21.008 25.554 1.00 87.19 251 ALA A N 1
ATOM 1852 C CA . ALA A 1 251 ? -29.647 20.292 26.793 1.00 87.19 251 ALA A CA 1
ATOM 1853 C C . ALA A 1 251 ? -29.601 18.777 26.517 1.00 87.19 251 ALA A C 1
ATOM 1855 O O . ALA A 1 251 ? -30.397 18.301 25.700 1.00 87.19 251 ALA A O 1
ATOM 1856 N N . PRO A 1 252 ? -28.699 18.015 27.165 1.00 86.75 252 PRO A N 1
ATOM 1857 C CA . PRO A 1 252 ? -28.597 16.581 26.933 1.00 86.75 252 PRO A CA 1
ATOM 1858 C C . PRO A 1 252 ? -29.833 15.863 27.484 1.00 86.75 252 PRO A C 1
ATOM 1860 O O . PRO A 1 252 ? -30.427 16.283 28.481 1.00 86.75 252 PRO A O 1
ATOM 1863 N N . GLY A 1 253 ? -30.235 14.785 26.811 1.00 82.50 253 GLY A N 1
ATOM 1864 C CA . GLY A 1 253 ? -31.332 13.938 27.269 1.00 82.50 253 GLY A CA 1
ATOM 1865 C C . GLY A 1 253 ? -30.990 13.201 28.567 1.00 82.50 253 GLY A C 1
ATOM 1866 O O . GLY A 1 253 ? -29.829 13.042 28.924 1.00 82.50 253 GLY A O 1
ATOM 1867 N N . LEU A 1 254 ? -32.024 12.725 29.265 1.00 80.19 254 LEU A N 1
ATOM 1868 C CA . LEU A 1 254 ? -31.885 11.909 30.484 1.00 80.19 254 LEU A CA 1
ATOM 1869 C C . LEU A 1 254 ? -31.821 10.400 30.195 1.00 80.19 254 LEU A C 1
ATOM 1871 O O . LEU A 1 254 ? -31.697 9.590 31.110 1.00 80.19 254 LEU A O 1
ATOM 1875 N N . THR A 1 255 ? -31.997 10.014 28.934 1.00 81.88 255 THR A N 1
ATOM 1876 C CA . THR A 1 255 ? -31.968 8.627 28.470 1.00 81.88 255 THR A CA 1
ATOM 1877 C C . THR A 1 255 ? -30.581 8.272 27.953 1.00 81.88 255 THR A C 1
ATOM 1879 O O . THR A 1 255 ? -29.901 9.128 27.393 1.00 81.88 255 THR A O 1
ATOM 1882 N N . LEU A 1 256 ? -30.204 7.000 28.085 1.00 84.19 256 LEU A N 1
ATOM 1883 C CA . LEU A 1 256 ? -28.981 6.453 27.504 1.00 84.19 256 LEU A CA 1
ATOM 1884 C C . LEU A 1 256 ? -28.861 6.803 26.013 1.00 84.19 256 LEU A C 1
ATOM 1886 O O . LEU A 1 256 ? -29.799 6.577 25.245 1.00 84.19 256 LEU A O 1
ATOM 1890 N N . VAL A 1 257 ? -27.683 7.281 25.617 1.00 88.62 257 VAL A N 1
ATOM 1891 C CA . VAL A 1 257 ? -27.262 7.347 24.215 1.00 88.62 257 VAL A CA 1
ATOM 1892 C C . VAL A 1 257 ? -26.653 5.986 23.842 1.00 88.62 257 VAL A C 1
ATOM 1894 O O . VAL A 1 257 ? -25.748 5.545 24.553 1.00 88.62 257 VAL A O 1
ATOM 1897 N N . PRO A 1 258 ? -27.122 5.303 22.776 1.00 89.25 258 PRO A N 1
ATOM 1898 C CA . PRO A 1 258 ? -26.624 3.978 22.384 1.00 89.25 258 PRO A CA 1
ATOM 1899 C C . PRO A 1 258 ? -25.100 3.913 22.208 1.00 89.25 258 PRO A C 1
ATOM 1901 O O . PRO A 1 258 ? -24.489 2.908 22.561 1.00 89.25 258 PRO A O 1
ATOM 1904 N N . ASP A 1 259 ? -24.486 5.006 21.751 1.00 90.44 259 ASP A N 1
ATOM 1905 C CA . ASP A 1 259 ? -23.040 5.116 21.524 1.00 90.44 259 ASP A CA 1
ATOM 1906 C C . ASP A 1 259 ? -22.207 4.907 22.797 1.00 90.44 259 ASP A C 1
ATOM 1908 O O . ASP A 1 259 ? -21.042 4.527 22.714 1.00 90.44 259 ASP A O 1
ATOM 1912 N N . ALA A 1 260 ? -22.783 5.069 23.994 1.00 90.69 260 ALA A N 1
ATOM 1913 C CA . ALA A 1 260 ? -22.082 4.754 25.240 1.00 90.69 260 ALA A CA 1
ATOM 1914 C C . ALA A 1 260 ? -21.723 3.254 25.359 1.00 90.69 260 ALA A C 1
ATOM 1916 O O . ALA A 1 260 ? -20.845 2.890 26.140 1.00 90.69 260 ALA A O 1
ATOM 1917 N N . LEU A 1 261 ? -22.364 2.382 24.571 1.00 91.62 261 LEU A N 1
ATOM 1918 C CA . LEU A 1 261 ? -22.096 0.942 24.549 1.00 91.62 261 LEU A CA 1
ATOM 1919 C C . LEU A 1 261 ? -20.867 0.570 23.708 1.00 91.62 261 LEU A C 1
ATOM 1921 O O . LEU A 1 261 ? -20.211 -0.430 24.008 1.00 91.62 261 LEU A O 1
ATOM 1925 N N . VAL A 1 262 ? -20.519 1.363 22.685 1.00 91.56 262 VAL A N 1
ATOM 1926 C CA . VAL A 1 262 ? -19.465 0.994 21.717 1.00 91.56 262 VAL A CA 1
ATOM 1927 C C . VAL A 1 262 ? -18.101 0.840 22.389 1.00 91.56 262 VAL A C 1
ATOM 1929 O O . VAL A 1 262 ? -17.350 -0.083 22.083 1.00 91.56 262 VAL A O 1
ATOM 1932 N N . GLY A 1 263 ? -17.816 1.679 23.393 1.00 88.31 263 GLY A N 1
ATOM 1933 C CA . GLY A 1 263 ? -16.562 1.643 24.143 1.00 88.31 263 GLY A CA 1
ATOM 1934 C C . GLY A 1 263 ? -16.304 0.292 24.814 1.00 88.31 263 GLY A C 1
ATOM 1935 O O . GLY A 1 263 ? -15.173 -0.186 24.830 1.00 88.31 263 GLY A O 1
ATOM 1936 N N . LYS A 1 264 ? -17.364 -0.360 25.307 1.00 90.62 264 LYS A N 1
ATOM 1937 C CA . LYS A 1 264 ? -17.288 -1.682 25.943 1.00 90.62 264 LYS A CA 1
ATOM 1938 C C . LYS A 1 264 ? -17.096 -2.816 24.930 1.00 90.62 264 LYS A C 1
ATOM 1940 O O . LYS A 1 264 ? -16.681 -3.906 25.309 1.00 90.62 264 LYS A O 1
ATOM 1945 N N . CYS A 1 265 ? -17.374 -2.564 23.652 1.00 93.69 265 CYS A N 1
ATOM 1946 C CA . CYS A 1 265 ? -17.297 -3.566 22.593 1.00 93.69 265 CYS A CA 1
ATOM 1947 C C . CYS A 1 265 ? -15.910 -3.669 21.948 1.00 93.69 265 CYS A C 1
ATOM 1949 O O . CYS A 1 265 ? -15.590 -4.698 21.346 1.00 93.69 265 CYS A O 1
ATOM 1951 N N . TRP A 1 266 ? -15.068 -2.639 22.094 1.00 91.12 266 TRP A N 1
ATOM 1952 C CA . TRP A 1 266 ? -13.790 -2.543 21.389 1.00 91.12 266 TRP A CA 1
ATOM 1953 C C . TRP A 1 266 ? -12.843 -3.729 21.565 1.00 91.12 266 TRP A C 1
ATOM 1955 O O . TRP A 1 266 ? -12.324 -4.186 20.545 1.00 91.12 266 TRP A O 1
ATOM 1965 N N . PRO A 1 267 ? -12.629 -4.288 22.773 1.00 90.94 267 PRO A N 1
ATOM 1966 C CA . PRO A 1 267 ? -11.730 -5.428 22.925 1.00 90.94 267 PRO A CA 1
ATOM 1967 C C . PRO A 1 267 ? -12.142 -6.633 22.072 1.00 90.94 267 PRO A C 1
ATOM 1969 O O . PRO A 1 267 ? -11.292 -7.261 21.442 1.00 90.94 267 PRO A O 1
ATOM 1972 N N . ALA A 1 268 ? -13.444 -6.930 22.000 1.00 93.88 268 ALA A N 1
ATOM 1973 C CA . ALA A 1 268 ? -13.964 -8.031 21.195 1.00 93.88 268 ALA A CA 1
ATOM 1974 C C . ALA A 1 268 ? -13.896 -7.719 19.692 1.00 93.88 268 ALA A C 1
ATOM 1976 O O . ALA A 1 268 ? -13.411 -8.543 18.917 1.00 93.88 268 ALA A O 1
ATOM 1977 N N . VAL A 1 269 ? -14.310 -6.516 19.276 1.00 94.06 269 VAL A N 1
ATOM 1978 C CA . VAL A 1 269 ? -14.254 -6.089 17.866 1.00 94.06 269 VAL A CA 1
ATOM 1979 C C . VAL A 1 269 ? -12.820 -6.140 17.345 1.00 94.06 269 VAL A C 1
ATOM 1981 O O . VAL A 1 269 ? -12.544 -6.796 16.341 1.00 94.06 269 VAL A O 1
ATOM 1984 N N . PHE A 1 270 ? -11.874 -5.532 18.059 1.00 90.19 270 PHE A N 1
ATOM 1985 C CA . PHE A 1 270 ? -10.478 -5.529 17.648 1.00 90.19 270 PHE A CA 1
ATOM 1986 C C . PHE A 1 270 ? -9.864 -6.930 17.654 1.00 90.19 270 PHE A C 1
ATOM 1988 O O . PHE A 1 270 ? -9.150 -7.254 16.706 1.00 90.19 270 PHE A O 1
ATOM 1995 N N . ALA A 1 271 ? -10.185 -7.793 18.626 1.00 91.00 271 ALA A N 1
ATOM 1996 C CA . ALA A 1 271 ? -9.744 -9.190 18.603 1.00 91.00 271 ALA A CA 1
ATOM 1997 C C . ALA A 1 271 ? -10.177 -9.908 17.315 1.00 91.00 271 ALA A C 1
ATOM 1999 O O . ALA A 1 271 ? -9.342 -10.529 16.651 1.00 91.00 271 ALA A O 1
ATOM 2000 N N . THR A 1 272 ? -11.442 -9.754 16.905 1.00 92.88 272 THR A N 1
ATOM 2001 C CA . THR A 1 272 ? -11.925 -10.354 15.651 1.00 92.88 272 THR A CA 1
ATOM 2002 C C . THR A 1 272 ? -11.195 -9.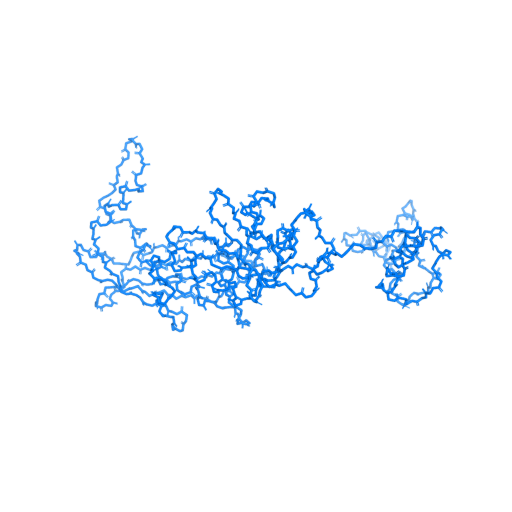799 14.424 1.00 92.88 272 THR A C 1
ATOM 2004 O O . THR A 1 272 ? -10.696 -10.588 13.621 1.00 92.88 272 THR A O 1
ATOM 2007 N N . ILE A 1 273 ? -10.984 -8.478 14.326 1.00 90.06 273 ILE A N 1
ATOM 2008 C CA . ILE A 1 273 ? -10.192 -7.853 13.245 1.00 90.06 273 ILE A CA 1
ATOM 2009 C C . ILE A 1 273 ? -8.750 -8.386 13.228 1.00 90.06 273 ILE A C 1
ATOM 2011 O O . ILE A 1 273 ? -8.196 -8.664 12.164 1.00 90.06 273 ILE A O 1
ATOM 2015 N N . GLY A 1 274 ? -8.132 -8.560 14.399 1.00 86.12 274 GLY A N 1
ATOM 2016 C CA . GLY A 1 274 ? -6.762 -9.057 14.526 1.00 86.12 274 GLY A CA 1
ATOM 2017 C C . GLY A 1 274 ? -6.576 -10.523 14.127 1.00 86.12 274 GLY A C 1
ATOM 2018 O O . GLY A 1 274 ? -5.464 -10.946 13.785 1.00 86.12 274 GLY A O 1
ATOM 2019 N N . SER A 1 275 ? -7.665 -11.289 14.162 1.00 87.31 275 SER A N 1
ATOM 2020 C CA . SER A 1 275 ? -7.731 -12.683 13.720 1.00 87.31 275 SER A CA 1
ATOM 2021 C C . SER A 1 275 ? -8.230 -12.856 12.284 1.00 87.31 275 SER A C 1
ATOM 2023 O O . SER A 1 275 ? -8.052 -13.931 11.718 1.00 87.31 275 SER A O 1
ATOM 2025 N N . ALA A 1 276 ? -8.824 -11.813 11.694 1.00 85.81 276 ALA A N 1
ATOM 2026 C CA . ALA A 1 276 ? -9.441 -11.892 10.381 1.00 85.81 276 ALA A CA 1
ATOM 2027 C C . ALA A 1 276 ? -8.411 -12.250 9.300 1.00 85.81 276 ALA A C 1
ATOM 2029 O O . ALA A 1 276 ? -7.297 -11.708 9.241 1.00 85.81 276 ALA A O 1
ATOM 2030 N N . VAL A 1 277 ? -8.815 -13.155 8.414 1.00 84.12 277 VAL A N 1
ATOM 2031 C CA . VAL A 1 277 ? -8.044 -13.607 7.254 1.00 84.12 277 VAL A CA 1
ATOM 2032 C C . VAL A 1 277 ? -8.881 -13.450 5.991 1.00 84.12 277 VAL A C 1
ATOM 2034 O O . VAL A 1 277 ? -10.106 -13.416 6.048 1.00 84.12 277 VAL A O 1
ATOM 2037 N N . THR A 1 278 ? -8.223 -13.327 4.843 1.00 80.19 278 THR A N 1
ATOM 2038 C CA . THR A 1 278 ? -8.910 -13.454 3.549 1.00 80.19 278 THR A CA 1
ATOM 2039 C C . THR A 1 278 ? -9.201 -14.917 3.218 1.00 80.19 278 THR A C 1
ATOM 2041 O O . THR A 1 278 ? -8.610 -15.812 3.820 1.00 80.19 278 THR A O 1
ATOM 2044 N N . ASP A 1 279 ? -9.985 -15.165 2.166 1.00 78.19 279 ASP A N 1
ATOM 2045 C CA . ASP A 1 279 ? -10.232 -16.509 1.610 1.00 78.19 279 ASP A CA 1
ATOM 2046 C C . ASP A 1 279 ? -8.949 -17.303 1.312 1.00 78.19 279 ASP A C 1
ATOM 2048 O O . ASP A 1 279 ? -8.913 -18.528 1.397 1.00 78.19 279 ASP A O 1
ATOM 2052 N N . ALA A 1 280 ? -7.867 -16.602 0.961 1.00 77.50 280 ALA A N 1
ATOM 2053 C CA . ALA A 1 280 ? -6.561 -17.197 0.687 1.00 77.50 280 ALA A CA 1
ATOM 2054 C C . ALA A 1 280 ? -5.677 -17.355 1.946 1.00 77.50 280 ALA A C 1
ATOM 2056 O O . ALA A 1 280 ? -4.507 -17.713 1.830 1.00 77.50 280 ALA A O 1
ATOM 2057 N N . GLY A 1 281 ? -6.210 -17.076 3.140 1.00 77.69 281 GLY A N 1
ATOM 2058 C CA . GLY A 1 281 ? -5.525 -17.218 4.426 1.00 77.69 281 GLY A CA 1
ATOM 2059 C C . GLY A 1 281 ? -4.563 -16.080 4.777 1.00 77.69 281 GLY A C 1
ATOM 2060 O O . GLY A 1 281 ? -3.761 -16.226 5.698 1.00 77.69 281 GLY A O 1
ATOM 2061 N N . PHE A 1 282 ? -4.603 -14.947 4.064 1.00 78.50 282 PHE A N 1
ATOM 2062 C CA . PHE A 1 282 ? -3.715 -13.820 4.362 1.00 78.50 282 PHE A CA 1
ATOM 2063 C C . PHE A 1 282 ? -4.234 -13.017 5.560 1.00 78.50 282 PHE A C 1
ATOM 2065 O O . PHE A 1 282 ? -5.393 -12.593 5.524 1.00 78.50 282 PHE A O 1
ATOM 2072 N N . PRO A 1 283 ? -3.392 -12.731 6.574 1.00 84.00 283 PRO A N 1
ATOM 2073 C CA . PRO A 1 283 ? -3.780 -11.894 7.703 1.00 84.00 283 PRO A CA 1
ATOM 2074 C C . PRO A 1 283 ? -4.244 -10.515 7.239 1.00 84.00 283 PRO A C 1
ATOM 2076 O O . PRO A 1 283 ? -3.542 -9.820 6.509 1.00 84.00 283 PRO A O 1
ATOM 2079 N N . VAL A 1 284 ? -5.426 -10.097 7.677 1.00 83.50 284 VAL A N 1
ATOM 2080 C CA . VAL A 1 284 ? -5.979 -8.776 7.352 1.00 83.50 284 VAL A CA 1
ATOM 2081 C C . VAL A 1 284 ? -5.285 -7.678 8.160 1.00 83.50 284 VAL A C 1
ATOM 2083 O O . VAL A 1 284 ? -5.086 -6.565 7.673 1.00 83.50 284 VAL A O 1
ATOM 2086 N N . ILE A 1 285 ? -4.832 -8.024 9.365 1.00 82.50 285 ILE A N 1
ATOM 2087 C CA . ILE A 1 285 ? -4.269 -7.096 10.345 1.00 82.50 285 ILE A CA 1
ATOM 2088 C C . ILE A 1 285 ? -3.004 -6.360 9.872 1.00 82.50 285 ILE A C 1
ATOM 2090 O O . ILE A 1 285 ? -2.711 -5.284 10.375 1.00 82.50 285 ILE A O 1
ATOM 2094 N N . GLU A 1 286 ? -2.270 -6.864 8.875 1.00 77.69 286 GLU A N 1
ATOM 2095 C CA . GLU A 1 286 ? -1.066 -6.195 8.342 1.00 77.69 286 GLU A CA 1
ATOM 2096 C C . GLU A 1 286 ? -1.320 -4.772 7.809 1.00 77.69 286 GLU A C 1
ATOM 2098 O O . GLU A 1 286 ? -0.393 -3.966 7.748 1.00 77.69 286 GLU A O 1
ATOM 2103 N N . GLY A 1 287 ? -2.571 -4.440 7.470 1.00 80.56 287 GLY A N 1
ATOM 2104 C CA . GLY A 1 287 ? -2.981 -3.107 7.035 1.00 80.56 287 GLY A CA 1
ATOM 2105 C C . GLY A 1 287 ? -3.588 -2.215 8.124 1.00 80.56 287 GLY A C 1
ATOM 2106 O O . GLY A 1 287 ? -4.183 -1.198 7.775 1.00 80.56 287 GLY A O 1
ATOM 2107 N N . LEU A 1 288 ? -3.473 -2.555 9.414 1.00 84.12 288 LEU A N 1
ATOM 2108 C CA . LEU A 1 288 ? -4.180 -1.860 10.503 1.00 84.12 288 LEU A CA 1
ATOM 2109 C C . LEU A 1 288 ? -3.890 -0.347 10.576 1.00 84.12 288 LEU A C 1
ATOM 2111 O O . LEU A 1 288 ? -4.795 0.428 10.864 1.00 84.12 288 LEU A O 1
ATOM 2115 N N . LEU A 1 289 ? -2.682 0.118 10.232 1.00 81.38 289 LEU A N 1
ATOM 2116 C CA . LEU A 1 289 ? -2.385 1.566 10.163 1.00 81.38 289 LEU A CA 1
ATOM 2117 C C . LEU A 1 289 ? -3.178 2.313 9.077 1.00 81.38 289 LEU A C 1
ATOM 2119 O O . LEU A 1 289 ? -3.217 3.540 9.068 1.00 81.38 289 LEU A O 1
ATOM 2123 N N . SER A 1 290 ? -3.769 1.581 8.135 1.00 86.94 290 SER A N 1
ATOM 2124 C CA . SER A 1 290 ? -4.636 2.101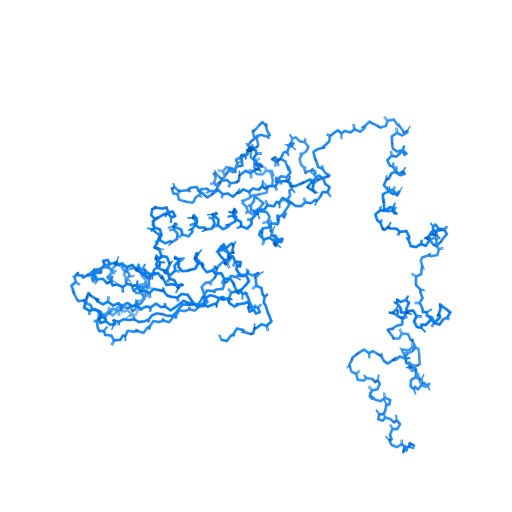 7.075 1.00 86.94 290 SER A CA 1
ATOM 2125 C C . SER A 1 290 ? -6.114 1.782 7.320 1.00 86.94 290 SER A C 1
ATOM 2127 O O . SER A 1 290 ? -6.917 1.928 6.394 1.00 86.94 290 SER A O 1
ATOM 2129 N N . LEU A 1 291 ? -6.466 1.333 8.532 1.00 90.12 291 LEU A N 1
ATOM 2130 C CA . LEU A 1 291 ? -7.838 1.064 8.941 1.00 90.12 291 LEU A CA 1
ATOM 2131 C C . LEU A 1 291 ? -8.633 2.371 9.015 1.00 90.12 291 LEU A C 1
ATOM 2133 O O . LEU A 1 291 ? -8.198 3.362 9.600 1.00 90.12 291 LEU A O 1
ATOM 2137 N N . VAL A 1 292 ? -9.824 2.348 8.438 1.00 92.94 292 VAL A N 1
ATOM 2138 C CA . VAL A 1 292 ? -10.814 3.417 8.491 1.00 92.94 292 VAL A CA 1
ATOM 2139 C C . VAL A 1 292 ? -12.126 2.804 8.947 1.00 92.94 292 VAL A C 1
ATOM 2141 O O . VAL A 1 292 ? -12.542 1.779 8.416 1.00 92.94 292 VAL A O 1
ATOM 2144 N N . HIS A 1 293 ? -12.781 3.427 9.919 1.00 94.44 293 HIS A N 1
ATOM 2145 C CA . HIS A 1 293 ? -14.141 3.061 10.291 1.00 94.44 293 HIS A CA 1
ATOM 2146 C C . HIS A 1 293 ? -15.103 3.644 9.241 1.00 94.44 293 HIS A C 1
ATOM 2148 O O . HIS A 1 293 ? -15.136 4.863 9.075 1.00 94.44 293 HIS A O 1
ATOM 2154 N N . LEU A 1 294 ? -15.792 2.793 8.472 1.00 94.38 294 LEU A N 1
ATOM 2155 C CA . LEU A 1 294 ? -16.687 3.223 7.392 1.00 94.38 294 LEU A CA 1
ATOM 2156 C C . LEU A 1 294 ? -18.024 3.706 7.941 1.00 94.38 294 LEU A C 1
ATOM 2158 O O . LEU A 1 294 ? -18.433 4.836 7.681 1.00 94.38 294 LEU A O 1
ATOM 2162 N N . ASP A 1 295 ? -18.687 2.838 8.694 1.00 94.81 295 ASP A N 1
ATOM 2163 C CA . ASP A 1 295 ? -20.013 3.072 9.233 1.00 94.81 295 ASP A CA 1
ATOM 2164 C C . ASP A 1 295 ? -20.247 2.224 10.480 1.00 94.81 295 ASP A C 1
ATOM 2166 O O . ASP A 1 295 ? -19.622 1.180 10.670 1.00 94.81 295 ASP A O 1
ATOM 2170 N N . HIS A 1 296 ? -21.154 2.749 11.301 1.00 96.31 296 HIS A N 1
ATOM 2171 C CA . HIS A 1 296 ? -21.566 2.241 12.598 1.00 96.31 296 HIS A CA 1
ATOM 2172 C C . HIS A 1 296 ? -23.092 2.271 12.666 1.00 96.31 296 HIS A C 1
ATOM 2174 O O . HIS A 1 296 ? -23.710 3.299 12.359 1.00 96.31 296 HIS A O 1
ATOM 2180 N N . ALA A 1 297 ? -23.703 1.180 13.115 1.00 96.56 297 ALA A N 1
ATOM 2181 C CA . ALA A 1 297 ? -25.123 1.114 13.421 1.00 96.56 297 ALA A CA 1
ATOM 2182 C C . ALA A 1 297 ? -25.340 0.488 14.800 1.00 96.56 297 ALA A C 1
ATOM 2184 O O . ALA A 1 297 ? -24.788 -0.564 15.100 1.00 96.56 297 ALA A O 1
ATOM 2185 N N . ALA A 1 298 ? -26.196 1.102 15.620 1.00 95.62 298 ALA A N 1
ATOM 2186 C CA . ALA A 1 298 ? -26.570 0.595 16.937 1.00 95.62 298 ALA A CA 1
ATOM 2187 C C . ALA A 1 298 ? -28.093 0.462 17.060 1.00 95.62 298 ALA A C 1
ATOM 2189 O O . ALA A 1 298 ? -28.841 1.423 16.869 1.00 95.62 298 ALA A O 1
ATOM 2190 N N . HIS A 1 299 ? -28.558 -0.730 17.429 1.00 95.81 299 HIS A N 1
ATOM 2191 C CA . HIS A 1 299 ? -29.963 -1.043 17.658 1.00 95.81 299 HIS A CA 1
ATOM 2192 C C . HIS A 1 299 ? -30.167 -1.504 19.104 1.00 95.81 299 HIS A C 1
ATOM 2194 O O . HIS A 1 299 ? -29.781 -2.610 19.483 1.00 95.81 299 HIS A O 1
ATOM 2200 N N . LEU A 1 300 ? -30.803 -0.655 19.914 1.00 94.31 300 LEU A N 1
ATOM 2201 C CA . LEU A 1 300 ? -31.255 -1.020 21.257 1.00 94.31 300 LEU A CA 1
ATOM 2202 C C . LEU A 1 300 ? -32.534 -1.858 21.164 1.00 94.31 300 LEU A C 1
ATOM 2204 O O . LEU A 1 300 ? -33.553 -1.379 20.668 1.00 94.31 300 LEU A O 1
ATOM 2208 N N . LEU A 1 301 ? -32.481 -3.089 21.667 1.00 95.19 301 LEU A N 1
ATOM 2209 C CA . LEU A 1 301 ? -33.608 -4.025 21.674 1.00 95.19 301 LEU A CA 1
ATOM 2210 C C . LEU A 1 301 ? -34.402 -3.930 22.979 1.00 95.19 301 LEU A C 1
ATOM 2212 O O . LEU A 1 301 ? -35.634 -3.932 22.971 1.00 95.19 301 LEU A O 1
ATOM 2216 N N . THR A 1 302 ? -33.683 -3.804 24.096 1.00 92.69 302 THR A N 1
ATOM 2217 C CA . THR A 1 302 ? -34.233 -3.807 25.455 1.00 92.69 302 THR A CA 1
ATOM 2218 C C . THR A 1 302 ? -33.613 -2.659 26.262 1.00 92.69 302 THR A C 1
ATOM 2220 O O . THR A 1 302 ? -32.468 -2.282 26.006 1.00 92.69 302 THR A O 1
ATOM 2223 N N . PRO A 1 303 ? -34.325 -2.056 27.238 1.00 90.81 303 PRO A N 1
ATOM 2224 C CA . PRO A 1 303 ? -33.723 -1.058 28.118 1.00 90.81 303 PRO A CA 1
ATOM 2225 C C . PRO A 1 303 ? -32.499 -1.608 28.864 1.00 90.81 303 PRO A C 1
ATOM 2227 O O . PRO A 1 303 ? -32.572 -2.684 29.453 1.00 90.81 303 PRO A O 1
ATOM 2230 N N . MET A 1 304 ? -31.407 -0.839 28.892 1.00 93.00 304 MET A N 1
ATOM 2231 C CA . MET A 1 304 ? -30.198 -1.217 29.631 1.00 93.00 304 MET A CA 1
ATOM 2232 C C . MET A 1 304 ? -30.427 -1.239 31.155 1.00 93.00 304 MET A C 1
ATOM 2234 O O . MET A 1 304 ? -31.290 -0.502 31.659 1.00 93.00 304 MET A O 1
ATOM 2238 N N . PRO A 1 305 ? -29.636 -2.026 31.914 1.00 92.12 305 PRO A N 1
ATOM 2239 C CA . PRO A 1 305 ? -29.692 -2.051 33.370 1.00 92.12 305 PRO A CA 1
ATOM 2240 C C . PRO A 1 305 ? -29.498 -0.658 33.982 1.00 92.12 305 PRO A C 1
ATOM 2242 O O . PRO A 1 305 ? -28.629 0.110 33.571 1.00 92.12 305 PRO A O 1
ATOM 2245 N N . LYS A 1 306 ? -30.313 -0.338 34.996 1.00 91.06 306 LYS A N 1
ATOM 2246 C CA . LYS A 1 306 ? -30.260 0.939 35.739 1.00 91.06 306 LYS A CA 1
ATOM 2247 C C . LYS A 1 306 ? -29.343 0.906 36.963 1.00 91.06 306 LYS A C 1
ATOM 2249 O O . LYS A 1 306 ? -29.253 1.895 37.682 1.00 91.06 306 LYS A O 1
ATOM 2254 N N . SER A 1 307 ? -28.722 -0.234 37.226 1.00 93.12 307 SER A N 1
ATOM 2255 C CA . SER A 1 307 ? -27.744 -0.447 38.287 1.00 93.12 307 SER A CA 1
ATOM 2256 C C . SER A 1 307 ? -26.477 -1.029 37.682 1.00 93.12 307 SER A C 1
ATOM 2258 O O . SER A 1 307 ? -26.504 -1.505 36.545 1.00 93.12 307 SER A O 1
ATOM 2260 N N . VAL A 1 308 ? -25.405 -1.041 38.472 1.00 95.44 308 VAL A N 1
ATOM 2261 C CA . VAL A 1 308 ? -24.187 -1.769 38.121 1.00 95.44 308 VAL A CA 1
ATOM 2262 C C . VAL A 1 308 ? -24.540 -3.217 37.776 1.00 95.44 308 VAL A C 1
ATOM 2264 O O . VAL A 1 308 ? -25.307 -3.861 38.500 1.00 95.44 308 VAL A O 1
ATOM 2267 N N . ALA A 1 309 ? -24.023 -3.692 36.650 1.00 94.88 309 ALA A N 1
ATOM 2268 C CA . ALA A 1 309 ? -24.271 -5.025 36.118 1.00 94.88 309 ALA A CA 1
ATOM 2269 C C . ALA A 1 309 ? -23.043 -5.536 35.354 1.00 94.88 309 ALA A C 1
ATOM 2271 O O . ALA A 1 309 ? -22.119 -4.778 35.060 1.00 94.88 309 ALA A O 1
ATOM 2272 N N . GLU A 1 310 ? -23.050 -6.817 35.006 1.00 95.94 310 GLU A N 1
ATOM 2273 C CA . GLU A 1 310 ? -22.119 -7.383 34.033 1.00 95.94 310 GLU A CA 1
ATOM 2274 C C . GLU A 1 310 ? -22.852 -7.625 32.718 1.00 95.94 310 GLU A C 1
ATOM 2276 O O . GLU A 1 310 ? -23.992 -8.093 32.704 1.00 95.94 310 GLU A O 1
ATOM 2281 N N . LEU A 1 311 ? -22.186 -7.294 31.618 1.00 96.50 311 LEU A N 1
ATOM 2282 C CA . LEU A 1 311 ? -22.667 -7.533 30.267 1.00 96.50 311 LEU A CA 1
ATOM 2283 C C . LEU A 1 311 ? -21.737 -8.515 29.570 1.00 96.50 311 LEU A C 1
ATOM 2285 O O . LEU A 1 311 ? -20.521 -8.491 29.770 1.00 96.50 311 LEU A O 1
ATOM 2289 N N . THR A 1 312 ? -22.309 -9.340 28.706 1.00 97.75 312 THR A N 1
ATOM 2290 C CA . THR A 1 312 ? -21.552 -10.182 27.783 1.00 97.75 312 THR A CA 1
ATOM 2291 C C . THR A 1 312 ? -21.596 -9.549 26.403 1.00 97.75 312 THR A C 1
ATOM 2293 O O . THR A 1 312 ? -22.676 -9.315 25.864 1.00 97.75 312 THR A O 1
ATOM 2296 N N . VAL A 1 313 ? -20.426 -9.271 25.833 1.00 97.69 313 VAL A N 1
ATOM 2297 C CA . VAL A 1 313 ? -20.279 -8.782 24.462 1.00 97.69 313 VAL A CA 1
ATOM 2298 C C . VAL A 1 313 ? -19.728 -9.904 23.598 1.00 97.69 313 VAL A C 1
ATOM 2300 O O . VAL A 1 313 ? -18.662 -10.447 23.887 1.00 97.69 313 VAL A O 1
ATOM 2303 N N . THR A 1 314 ? -20.421 -10.203 22.506 1.00 98.06 314 THR A N 1
ATOM 2304 C CA . THR A 1 314 ? -20.006 -11.184 21.503 1.00 98.06 314 THR A CA 1
ATOM 2305 C C . THR A 1 314 ? -19.859 -10.482 20.159 1.00 98.06 314 THR A C 1
ATOM 2307 O O . THR A 1 314 ? -20.853 -10.067 19.568 1.00 98.06 314 THR A O 1
ATOM 2310 N N . ALA A 1 315 ? -18.626 -10.341 19.673 1.00 97.94 315 ALA A N 1
ATOM 2311 C CA . ALA A 1 315 ? -18.317 -9.784 18.357 1.00 97.94 315 ALA A CA 1
ATOM 2312 C C . ALA A 1 315 ? -17.984 -10.913 17.380 1.00 97.94 315 ALA A C 1
ATOM 2314 O O . ALA A 1 315 ? -17.230 -11.813 17.733 1.00 97.94 315 ALA A O 1
ATOM 2315 N N . THR A 1 316 ? -18.520 -10.860 16.164 1.00 97.31 316 THR A N 1
ATOM 2316 C CA . THR A 1 316 ? -18.270 -11.830 15.088 1.00 97.31 316 THR A CA 1
ATOM 2317 C C . THR A 1 316 ? -17.843 -11.085 13.831 1.00 97.31 316 THR A C 1
ATOM 2319 O O . THR A 1 316 ? -18.599 -10.249 13.332 1.00 97.31 316 THR A O 1
ATOM 2322 N N . ALA A 1 317 ? -16.649 -11.378 13.313 1.00 95.19 317 ALA A N 1
ATOM 2323 C CA . ALA A 1 317 ? -16.210 -10.856 12.022 1.00 95.19 317 ALA A CA 1
ATOM 2324 C C . ALA A 1 317 ? -16.748 -11.725 10.879 1.00 95.19 317 ALA A C 1
ATOM 2326 O O . ALA A 1 317 ? -16.650 -12.952 10.911 1.00 95.19 317 ALA A O 1
ATOM 2327 N N . SER A 1 318 ? -17.298 -11.072 9.859 1.00 91.94 318 SER A N 1
ATOM 2328 C CA . SER A 1 318 ? -17.609 -11.705 8.577 1.00 91.94 318 SER A CA 1
ATOM 2329 C C . SER A 1 318 ? -16.366 -11.759 7.686 1.00 91.94 318 SER A C 1
ATOM 2331 O O . SER A 1 318 ? -15.348 -11.123 7.978 1.00 91.94 318 SER A O 1
ATOM 2333 N N . ASP A 1 319 ? -16.458 -12.496 6.580 1.00 88.44 319 ASP A N 1
ATOM 2334 C CA . ASP A 1 319 ? -15.361 -12.618 5.622 1.00 88.44 319 ASP A CA 1
ATOM 2335 C C . ASP A 1 319 ? -14.940 -11.249 5.066 1.00 88.44 319 ASP A C 1
ATOM 2337 O O . ASP A 1 319 ? -15.759 -10.408 4.678 1.00 88.44 319 ASP A O 1
ATOM 2341 N N . ALA A 1 320 ? -13.626 -11.019 5.034 1.00 90.56 320 ALA A N 1
ATOM 2342 C CA . ALA A 1 320 ? -13.065 -9.763 4.567 1.00 90.56 320 ALA A CA 1
ATOM 2343 C C . ALA A 1 320 ? -13.068 -9.701 3.032 1.00 90.56 320 ALA A C 1
ATOM 2345 O O . ALA A 1 320 ? -12.445 -10.533 2.372 1.00 90.56 320 ALA A O 1
ATOM 2346 N N . THR A 1 321 ? -13.698 -8.672 2.464 1.00 89.62 321 THR A N 1
ATOM 2347 C CA . THR A 1 321 ? -13.889 -8.537 1.009 1.00 89.62 321 THR A CA 1
ATOM 2348 C C . THR A 1 321 ? -13.096 -7.357 0.447 1.00 89.62 321 THR A C 1
ATOM 2350 O O . THR A 1 321 ? -13.194 -6.239 0.947 1.00 89.62 321 THR A O 1
ATOM 2353 N N . ASP A 1 322 ? -12.316 -7.575 -0.614 1.00 90.88 322 ASP A N 1
ATOM 2354 C CA . ASP A 1 322 ? -11.585 -6.504 -1.307 1.00 90.88 322 ASP A CA 1
ATOM 2355 C C . ASP A 1 322 ? -12.537 -5.739 -2.259 1.00 90.88 322 ASP A C 1
ATOM 2357 O O . ASP A 1 322 ? -12.957 -6.266 -3.292 1.00 90.88 322 ASP A O 1
ATOM 2361 N N . THR A 1 323 ? -12.856 -4.484 -1.924 1.00 91.88 323 THR A N 1
ATOM 2362 C CA . THR A 1 323 ? -13.735 -3.585 -2.706 1.00 91.88 323 THR A CA 1
ATOM 2363 C C . THR A 1 323 ? -12.939 -2.516 -3.458 1.00 91.88 323 THR A C 1
ATOM 2365 O O . THR A 1 323 ? -11.725 -2.396 -3.278 1.00 91.88 323 THR A O 1
ATOM 2368 N N . GLU A 1 324 ? -13.587 -1.684 -4.272 1.00 90.56 324 GLU A N 1
ATOM 2369 C CA . GLU A 1 324 ? -12.913 -0.589 -4.986 1.00 90.56 324 GLU A CA 1
ATOM 2370 C C . GLU A 1 324 ? -12.231 0.447 -4.064 1.00 90.56 324 GLU A C 1
ATOM 2372 O O . GLU A 1 324 ? -11.235 1.060 -4.456 1.00 90.56 324 GLU A O 1
ATOM 2377 N N . VAL A 1 325 ? -12.708 0.616 -2.821 1.00 87.62 325 VAL A N 1
ATOM 2378 C CA . VAL A 1 325 ? -12.154 1.591 -1.859 1.00 87.62 325 VAL A CA 1
ATOM 2379 C C . VAL A 1 325 ? -11.125 0.996 -0.892 1.00 87.62 325 VAL A C 1
ATOM 2381 O O . VAL A 1 325 ? -10.346 1.730 -0.272 1.00 87.62 325 VAL A O 1
ATOM 2384 N N . GLY A 1 326 ? -11.090 -0.330 -0.759 1.00 90.75 326 GLY A N 1
ATOM 2385 C CA . GLY A 1 326 ? -10.262 -1.034 0.216 1.00 90.75 326 GLY A CA 1
ATOM 2386 C C . GLY A 1 326 ? -10.853 -2.377 0.636 1.00 90.75 326 GLY A C 1
ATOM 2387 O O . GLY A 1 326 ? -11.920 -2.779 0.174 1.00 90.75 326 GLY A O 1
ATOM 2388 N N . ARG A 1 327 ? -10.166 -3.066 1.546 1.00 91.56 327 ARG A N 1
ATOM 2389 C CA . ARG A 1 327 ? -10.644 -4.330 2.105 1.00 91.56 327 ARG A CA 1
ATOM 2390 C C . ARG A 1 327 ? -11.617 -4.050 3.229 1.00 91.56 327 ARG A C 1
ATOM 2392 O O . ARG A 1 327 ? -11.208 -3.473 4.233 1.00 91.56 327 ARG A O 1
ATOM 2399 N N . VAL A 1 328 ? -12.857 -4.475 3.070 1.00 93.00 328 VAL A N 1
ATOM 2400 C CA . VAL A 1 328 ? -13.923 -4.273 4.045 1.00 93.00 328 VAL A CA 1
ATOM 2401 C C . VAL A 1 328 ? -14.005 -5.472 4.979 1.00 93.00 328 VAL A C 1
ATOM 2403 O O . VAL A 1 328 ? -14.012 -6.611 4.521 1.00 93.00 328 VAL A O 1
ATOM 2406 N N . VAL A 1 329 ? -14.067 -5.208 6.282 1.00 93.88 329 VAL A N 1
ATOM 2407 C CA . VAL A 1 329 ? -14.248 -6.194 7.351 1.00 93.88 329 VAL A CA 1
ATOM 2408 C C . VAL A 1 329 ? -15.522 -5.829 8.113 1.00 93.88 329 VAL A C 1
ATOM 2410 O O . VAL A 1 329 ? -15.488 -4.910 8.938 1.00 93.88 329 VAL A O 1
ATOM 2413 N N . PRO A 1 330 ? -16.654 -6.490 7.821 1.00 95.19 330 PRO A N 1
ATOM 2414 C CA . PRO A 1 330 ? -17.878 -6.328 8.594 1.00 95.19 330 PRO A CA 1
ATOM 2415 C C . PRO A 1 330 ? -17.768 -7.065 9.931 1.00 95.19 330 PRO A C 1
ATOM 2417 O O . PRO A 1 330 ? -17.335 -8.218 9.975 1.00 95.19 330 PRO A O 1
ATOM 2420 N N . VAL A 1 331 ? -18.192 -6.423 11.016 1.00 97.00 331 VAL A N 1
ATOM 2421 C CA . VAL A 1 331 ? -18.230 -7.001 12.361 1.00 97.00 331 VAL A CA 1
ATOM 2422 C C . VAL A 1 331 ? -19.614 -6.776 12.958 1.00 97.00 331 VAL A C 1
ATOM 2424 O O . VAL A 1 331 ? -20.055 -5.642 13.116 1.00 97.00 331 VAL A O 1
ATOM 2427 N N . SER A 1 332 ? -20.299 -7.861 13.315 1.00 97.75 332 SER A N 1
ATOM 2428 C CA . SER A 1 332 ? -21.560 -7.807 14.060 1.00 97.75 332 SER A CA 1
ATOM 2429 C C . SER A 1 332 ? -21.297 -8.041 15.541 1.00 97.75 332 SER A C 1
ATOM 2431 O O . SER A 1 332 ? -20.562 -8.965 15.893 1.00 97.75 332 SER A O 1
ATOM 2433 N N . VAL A 1 333 ? -21.927 -7.261 16.409 1.00 98.31 333 VAL A N 1
ATOM 2434 C CA . VAL A 1 333 ? -21.761 -7.344 17.859 1.00 98.31 333 VAL A CA 1
ATOM 2435 C C . VAL A 1 333 ? -23.118 -7.500 18.533 1.00 98.31 333 VAL A C 1
ATOM 2437 O O . VAL A 1 333 ? -24.063 -6.772 18.236 1.00 98.31 333 VAL A O 1
ATOM 2440 N N . VAL A 1 334 ? -23.206 -8.433 19.477 1.00 98.19 334 VAL A N 1
ATOM 2441 C CA . VAL A 1 334 ? -24.371 -8.643 20.342 1.00 98.19 334 VAL A CA 1
ATOM 2442 C C . VAL A 1 334 ? -23.972 -8.360 21.785 1.00 98.19 334 VAL A C 1
ATOM 2444 O O . VAL A 1 334 ? -22.925 -8.820 22.241 1.00 98.19 334 VAL A O 1
ATOM 2447 N N . ILE A 1 335 ? -24.807 -7.603 22.494 1.00 98.06 335 ILE A N 1
ATOM 2448 C CA . ILE A 1 335 ? -24.637 -7.289 23.914 1.00 98.06 335 ILE A CA 1
ATOM 2449 C C . ILE A 1 335 ? -25.798 -7.913 24.681 1.00 98.06 335 ILE A C 1
ATOM 2451 O O . ILE A 1 335 ? -26.955 -7.582 24.408 1.00 98.06 335 ILE A O 1
ATOM 2455 N N . SER A 1 336 ? -25.490 -8.761 25.658 1.00 97.75 336 SER A N 1
ATOM 2456 C CA . SER A 1 336 ? -26.480 -9.474 26.470 1.00 97.75 336 SER A CA 1
ATOM 2457 C C . SER A 1 336 ? -26.255 -9.283 27.970 1.00 97.75 336 SER A C 1
ATOM 2459 O O . SER A 1 336 ? -25.131 -9.026 28.407 1.00 97.75 336 SER A O 1
ATOM 2461 N N . ASP A 1 337 ? -27.322 -9.417 28.759 1.00 95.75 337 ASP A N 1
ATOM 2462 C CA . ASP A 1 337 ? -27.234 -9.497 30.224 1.00 95.75 337 ASP A CA 1
ATOM 2463 C C . ASP A 1 337 ? -26.734 -10.876 30.707 1.00 95.75 337 ASP A C 1
ATOM 2465 O O . ASP A 1 337 ? -26.420 -11.769 29.912 1.00 95.75 337 ASP A O 1
ATOM 2469 N N . ALA A 1 338 ? -26.632 -11.045 32.028 1.00 91.44 338 ALA A N 1
ATOM 2470 C CA . ALA A 1 338 ? -26.174 -12.282 32.660 1.00 91.44 338 ALA A CA 1
ATOM 2471 C C . ALA A 1 338 ? -27.129 -13.469 32.427 1.00 91.44 338 ALA A C 1
ATOM 2473 O O . ALA A 1 338 ? -26.707 -14.626 32.453 1.00 91.44 338 ALA A O 1
ATOM 2474 N N . GLU A 1 339 ? -28.410 -13.194 32.184 1.00 91.31 339 GLU A N 1
ATOM 2475 C CA . GLU A 1 339 ? -29.443 -14.174 31.862 1.00 91.31 339 GLU A CA 1
ATOM 2476 C C . GLU A 1 339 ? -29.455 -14.563 30.370 1.00 91.31 339 GLU A C 1
ATOM 2478 O O . GLU A 1 339 ? -30.164 -15.496 29.982 1.00 91.31 339 GLU A O 1
ATOM 2483 N N . GLY A 1 340 ? -28.652 -13.889 29.541 1.00 92.75 340 GLY A N 1
ATOM 2484 C CA . GLY A 1 340 ? -28.549 -14.116 28.101 1.00 92.75 340 GLY A CA 1
ATOM 2485 C C . GLY A 1 340 ? -29.588 -13.357 27.271 1.00 92.75 340 GLY A C 1
ATOM 2486 O O . GLY A 1 340 ? -29.733 -13.634 26.080 1.00 92.75 340 GLY A O 1
ATOM 2487 N N . THR A 1 341 ? -30.310 -12.406 27.862 1.00 96.25 341 THR A N 1
ATOM 2488 C CA . THR A 1 341 ? -31.227 -11.521 27.140 1.00 96.25 341 THR A CA 1
ATOM 2489 C C . THR A 1 341 ? -30.426 -10.542 26.294 1.00 96.25 341 THR A C 1
ATOM 2491 O O . THR A 1 341 ? -29.618 -9.781 26.823 1.00 96.25 341 THR A O 1
ATOM 2494 N N . GLU A 1 342 ? -30.676 -10.511 24.985 1.00 97.38 342 GLU A N 1
ATOM 2495 C CA . GLU A 1 342 ? -30.067 -9.511 24.108 1.00 97.38 342 GLU A CA 1
ATOM 2496 C C . GLU A 1 342 ? -30.610 -8.109 24.424 1.00 97.38 342 GLU A C 1
ATOM 2498 O O . GLU A 1 342 ? -31.815 -7.833 24.359 1.00 97.38 342 GLU A O 1
ATOM 2503 N N . LEU A 1 343 ? -29.695 -7.203 24.749 1.00 96.81 343 LEU A N 1
ATOM 2504 C CA . LEU A 1 343 ? -29.994 -5.816 25.081 1.00 96.81 343 LEU A CA 1
ATOM 2505 C C . LEU A 1 343 ? -29.804 -4.902 23.873 1.00 96.81 343 LEU A C 1
ATOM 2507 O O . LEU A 1 343 ? -30.623 -4.010 23.636 1.00 96.81 343 LEU A O 1
ATOM 2511 N N . ALA A 1 344 ? -28.746 -5.133 23.095 1.00 97.25 344 ALA A N 1
ATOM 2512 C CA . ALA A 1 344 ? -28.404 -4.321 21.937 1.00 97.25 344 ALA A CA 1
ATOM 2513 C C . ALA A 1 344 ? -27.638 -5.119 20.877 1.00 97.25 344 ALA A C 1
ATOM 2515 O O . ALA A 1 344 ? -26.954 -6.098 21.182 1.00 97.25 344 ALA A O 1
ATOM 2516 N N . ARG A 1 345 ? -27.730 -4.652 19.631 1.00 97.88 345 ARG A N 1
ATOM 2517 C CA . ARG A 1 345 ? -26.938 -5.131 18.495 1.00 97.88 345 ARG A CA 1
ATOM 2518 C C . ARG A 1 345 ? -26.216 -3.963 17.846 1.00 97.88 345 ARG A C 1
ATOM 2520 O O . ARG A 1 345 ? -26.845 -2.933 17.604 1.00 97.88 345 ARG A O 1
ATOM 2527 N N . LEU A 1 346 ? -24.927 -4.125 17.577 1.00 97.81 346 LEU A N 1
ATOM 2528 C CA . LEU A 1 346 ? -24.127 -3.169 16.821 1.00 97.81 346 LEU A CA 1
ATOM 2529 C C . LEU A 1 346 ? -23.630 -3.834 15.532 1.00 97.81 346 LEU A C 1
ATOM 2531 O O . LEU A 1 346 ? -23.314 -5.023 15.521 1.00 97.81 346 LEU A O 1
ATOM 2535 N N . GLU A 1 347 ? -23.554 -3.064 14.457 1.00 97.25 347 GLU A N 1
ATOM 2536 C CA . GLU A 1 347 ? -22.936 -3.463 13.194 1.00 97.25 347 GLU A CA 1
ATOM 2537 C C . GLU A 1 347 ? -21.889 -2.415 12.827 1.00 97.25 347 GLU A C 1
ATOM 2539 O O . GLU A 1 347 ? -22.188 -1.224 12.777 1.00 97.25 347 GLU A O 1
ATOM 2544 N N . GLU A 1 348 ? -20.663 -2.876 12.604 1.00 96.06 348 GLU A N 1
ATOM 2545 C CA . GLU A 1 348 ? -19.508 -2.044 12.282 1.00 96.06 348 GLU A CA 1
ATOM 2546 C C . GLU A 1 348 ? -18.919 -2.507 10.955 1.00 96.06 348 GLU A C 1
ATOM 2548 O O . GLU A 1 348 ? -18.774 -3.712 10.715 1.00 96.06 348 GLU A O 1
ATOM 2553 N N . ARG A 1 349 ? -18.497 -1.573 10.104 1.00 95.38 349 ARG A N 1
ATOM 2554 C CA . ARG A 1 349 ? -17.708 -1.910 8.912 1.00 95.38 349 ARG A CA 1
ATOM 2555 C C . ARG A 1 349 ? -16.412 -1.132 8.895 1.00 95.38 349 ARG A C 1
ATOM 2557 O O . ARG A 1 349 ? -16.398 0.095 8.942 1.00 95.38 349 ARG A O 1
ATOM 2564 N N . PHE A 1 350 ? -15.298 -1.843 8.761 1.00 94.31 350 PHE A N 1
ATOM 2565 C CA . PHE A 1 350 ? -13.977 -1.229 8.646 1.00 94.31 350 PHE A CA 1
ATOM 2566 C C . PHE A 1 350 ? -13.408 -1.421 7.249 1.00 94.31 350 PHE A C 1
ATOM 2568 O O . PHE A 1 350 ? -13.520 -2.506 6.696 1.00 94.31 350 PHE A O 1
ATOM 2575 N N . ALA A 1 351 ? -12.736 -0.410 6.704 1.00 92.56 351 ALA A N 1
ATOM 2576 C CA . ALA A 1 351 ? -11.975 -0.509 5.467 1.00 92.56 351 ALA A CA 1
ATOM 2577 C C . ALA A 1 351 ? -10.477 -0.383 5.723 1.00 92.56 351 ALA A C 1
ATOM 2579 O O . ALA A 1 351 ? -10.006 0.620 6.255 1.00 92.56 351 ALA A O 1
ATOM 2580 N N . ILE A 1 352 ? -9.704 -1.349 5.242 1.00 90.31 352 ILE A N 1
ATOM 2581 C CA . ILE A 1 352 ? -8.256 -1.224 5.106 1.00 90.31 352 ILE A CA 1
ATOM 2582 C C . ILE A 1 352 ? -7.954 -0.640 3.733 1.00 90.31 352 ILE A C 1
ATOM 2584 O O . ILE A 1 352 ? -8.096 -1.296 2.694 1.00 90.31 352 ILE A O 1
ATOM 2588 N N . ARG A 1 353 ? -7.522 0.621 3.728 1.00 87.38 353 ARG A N 1
ATOM 2589 C CA . ARG A 1 353 ? -7.186 1.330 2.491 1.00 87.38 353 ARG A CA 1
ATOM 2590 C C . ARG A 1 353 ? -5.973 0.714 1.801 1.00 87.38 353 ARG A C 1
ATOM 2592 O O . ARG A 1 353 ? -5.091 0.129 2.422 1.00 87.38 353 ARG A O 1
ATOM 2599 N N . GLY A 1 354 ? -5.925 0.878 0.480 1.00 79.25 354 GLY A N 1
ATOM 2600 C CA . GLY A 1 354 ? -4.816 0.395 -0.343 1.00 79.25 354 GLY A CA 1
ATOM 2601 C C . GLY A 1 354 ? -4.870 -1.100 -0.659 1.00 79.25 354 GLY A C 1
ATOM 2602 O O . GLY A 1 354 ? -3.961 -1.585 -1.326 1.00 79.25 354 GLY A O 1
ATOM 2603 N N . ARG A 1 355 ? -5.921 -1.817 -0.233 1.00 80.94 355 ARG A N 1
ATOM 2604 C CA . ARG A 1 355 ? -6.222 -3.222 -0.560 1.00 80.94 355 ARG A CA 1
ATOM 2605 C C . ARG A 1 355 ? -7.508 -3.289 -1.393 1.00 80.94 355 ARG A C 1
ATOM 2607 O O . ARG A 1 355 ? -8.569 -3.538 -0.849 1.00 80.94 355 ARG A O 1
ATOM 2614 N N . THR A 1 356 ? -7.431 -2.976 -2.685 1.00 85.75 356 THR A N 1
ATOM 2615 C CA . THR A 1 356 ? -8.626 -2.871 -3.538 1.00 85.75 356 THR A CA 1
ATOM 2616 C C . THR A 1 356 ? -8.903 -4.141 -4.342 1.00 85.75 356 THR A C 1
ATOM 2618 O O . THR A 1 356 ? -7.982 -4.898 -4.658 1.00 85.75 356 THR A O 1
ATOM 2621 N N . GLY A 1 357 ? -10.171 -4.344 -4.691 1.00 86.88 357 GLY A N 1
ATOM 2622 C CA . GLY A 1 357 ? -10.666 -5.421 -5.544 1.00 86.88 357 GLY A CA 1
ATOM 2623 C C . GLY A 1 357 ? -11.727 -4.925 -6.527 1.00 86.88 357 GLY A C 1
ATOM 2624 O O . GLY A 1 357 ? -11.973 -3.726 -6.639 1.00 86.88 357 GLY A O 1
ATOM 2625 N N . ALA A 1 358 ? -12.318 -5.851 -7.282 1.00 89.50 358 ALA A N 1
ATOM 2626 C CA . ALA A 1 358 ? -13.299 -5.538 -8.328 1.00 89.50 358 ALA A CA 1
ATOM 2627 C C . ALA A 1 358 ? -14.750 -5.452 -7.817 1.00 89.50 358 ALA A C 1
ATOM 2629 O O . ALA A 1 358 ? -15.655 -5.219 -8.615 1.00 89.50 358 ALA A O 1
ATOM 2630 N N . VAL A 1 359 ? -14.973 -5.694 -6.523 1.00 91.50 359 VAL A N 1
ATOM 2631 C CA . VAL A 1 359 ? -16.299 -5.663 -5.895 1.00 91.50 359 VAL A CA 1
ATOM 2632 C C . VAL A 1 359 ? -16.662 -4.215 -5.541 1.00 91.50 359 VAL A C 1
ATOM 2634 O O . VAL A 1 359 ? -15.813 -3.460 -5.065 1.00 91.50 359 VAL A O 1
ATOM 2637 N N . GLU A 1 360 ? -17.907 -3.815 -5.793 1.00 90.19 360 GLU A N 1
ATOM 2638 C CA . GLU A 1 360 ? -18.435 -2.500 -5.401 1.00 90.19 360 GLU A CA 1
ATOM 2639 C C . GLU A 1 360 ? -18.692 -2.466 -3.884 1.00 90.19 360 GLU A C 1
ATOM 2641 O O . GLU A 1 360 ? -19.005 -3.493 -3.282 1.00 90.19 360 GLU A O 1
ATOM 2646 N N . LEU A 1 361 ? -18.511 -1.307 -3.247 1.00 88.69 361 LEU A N 1
ATOM 2647 C CA . LEU A 1 361 ? -18.878 -1.143 -1.840 1.00 88.69 361 LEU A CA 1
ATOM 2648 C C . LEU A 1 361 ? -20.405 -1.005 -1.748 1.00 88.69 361 LEU A C 1
ATOM 2650 O O . LEU A 1 361 ? -20.934 0.048 -2.096 1.00 88.69 361 LEU A O 1
ATOM 2654 N N . GLU A 1 362 ? -21.090 -2.059 -1.297 1.00 77.69 362 GLU A N 1
ATOM 2655 C CA . GLU A 1 362 ? -22.545 -2.043 -1.053 1.00 77.69 362 GLU A CA 1
ATOM 2656 C C . GLU A 1 362 ? -22.948 -1.302 0.227 1.00 77.69 362 GLU A C 1
ATOM 2658 O O . GLU A 1 362 ? -22.184 -1.341 1.225 1.00 77.69 362 GLU A O 1
#

pLDDT: mean 92.9, std 5.17, range [77.5, 98.5]

InterPro domains:
  IPR013565 Fatty acid synthase beta subunit AflB /Fas1-like, central domain [PF08354] (1-75)
  IPR050830 Fungal fatty acid synthase [PTHR10982] (1-356)
  IPR059207 Fatty acid synthase, SBS domain [PF18094] (112-211)

Foldseek 3Di:
DDPVVLVVVVVVQVPPDQHDPDQSDDDPCSVVNVPRPQACVVVDPVDDPVVGDDDDDPVVVVVPDDDPDDPCNVVVVVVVVVVVVCVVVVDDDDDAQAPFAPDPVAGDLLRLLLRFQWECQANDIDGRVNVVLHHSVQWDDDPNAKTARVVQRWMWGQDPQGIWIWGDDPPDTQIFDWHDPPCSRYPDHTYGHLVRLLQSLLQVLCVQLVHDGSVRQADDDQLKGKDKDKDAPVLQVVVCVVPVDDDPPDDDDPAGDQVSCVNVQSSGQSSSLSCAAAPVRRRNSSLVVQKDWDDKDKDFPAGDDPHIFMKMKMKGWDHWDAAQFAIKIKIKIFIAGPVRHTGMIMITIMGRGPRHDHHHDD

Secondary structure (DSSP, 8-state):
--TTHHHHHHHHTTSSSSPPSS----STTHHHHHHTT-SGGGG-TTS-GGGS-----TTGGGG---SS--HHHHHHHHHHHHHHHHHHTTPPPPP-SSS--S-TT--HHHHHHHH-SEEEETTEEEE-HHHHH--GGGSEEETTTEEE-TTT--EEEEETTEEEEEEEETTEEEEEEEB--GGGGGTPPPEE-HHHHHHHHHHHHHHHTT-SSGGGSPPEETTEEEEEEEE-THHHHHHHHHH----TT----SSPPGGGGHHHHHHHHHHHHHH-B-TT--BSGGGGGGEEEEEEEEEE-SPPPSS-EEEEEEEEEPPPEEBSSSEEEEEEEEEE-TT--EEEEEEEEEEETT---SB---

Sequence (362 aa):
LHPADVPFFTTLCKTPGKPVNFVPVIDKDVRRWWRSDSLWQAHDARYTADQVCVIPGTAAVAGITRVDEPVGELLDRFEQAAIDEVVASGATPVPVVSRRQADPAVTGPIGVVLDSPDVLWAGRTAINPVHRIGAPGEWQVNENRSAVHPSTGSRLELTDAGVTLSVPLSDIWIEIKLTLPAATVNGGMPVVTTEDAAAAMRAVLAIAAGVDGVDSLPAVVDNTATVTVGWDPEEVADHTGVTATFGAPLAPGLTLVPDALVGKCWPAVFATIGSAVTDAGFPVIEGLLSLVHLDHAAHLLTPMPKSVAELTVTATASDATDTEVGRVVPVSVVISDAEGTELARLEERFAIRGRTGAVELE

Radius of gyration: 31.25 Å; chains: 1; bounding box: 77×47×90 Å